Protein AF-A0A4V1J493-F1 (afdb_monomer_lite)

Structure (mmCIF, N/CA/C/O backbone):
data_AF-A0A4V1J493-F1
#
_entry.id   AF-A0A4V1J493-F1
#
loop_
_atom_site.group_PDB
_atom_site.id
_atom_site.type_symbol
_atom_site.label_atom_id
_atom_site.label_alt_id
_atom_site.label_comp_id
_atom_site.label_asym_id
_atom_site.label_entity_id
_atom_site.label_seq_id
_atom_site.pdbx_PDB_ins_code
_atom_site.Cartn_x
_atom_site.Cartn_y
_atom_site.Cartn_z
_atom_site.occupancy
_atom_site.B_iso_or_equiv
_atom_site.auth_seq_id
_atom_site.auth_comp_id
_atom_site.auth_asym_id
_atom_site.auth_atom_id
_atom_site.pdbx_PDB_model_num
ATOM 1 N N . MET A 1 1 ? -60.296 -33.433 35.283 1.00 39.50 1 MET A N 1
ATOM 2 C CA . MET A 1 1 ? -58.844 -33.422 35.549 1.00 39.50 1 MET A CA 1
ATOM 3 C C . MET A 1 1 ? -58.119 -33.197 34.224 1.00 39.50 1 MET A C 1
ATOM 5 O O . MET A 1 1 ? -58.409 -33.954 33.313 1.00 39.50 1 MET A O 1
ATOM 9 N N . ALA A 1 2 ? -57.301 -32.125 34.170 1.00 38.69 2 ALA A N 1
ATOM 10 C CA . ALA A 1 2 ? -56.280 -31.676 33.183 1.00 38.69 2 ALA A CA 1
ATOM 11 C C . ALA A 1 2 ? -56.621 -31.765 31.672 1.00 38.69 2 ALA A C 1
ATOM 13 O O . ALA A 1 2 ? -56.865 -32.850 31.173 1.00 38.69 2 ALA A O 1
ATOM 14 N N . SER A 1 3 ? -56.721 -30.718 30.838 1.00 34.09 3 SER A N 1
ATOM 15 C CA . SER A 1 3 ? -56.021 -29.427 30.625 1.00 34.09 3 SER A CA 1
ATOM 16 C C . SER A 1 3 ? -54.534 -29.490 30.227 1.00 34.09 3 SER A C 1
ATOM 18 O O . SER A 1 3 ? -53.676 -29.653 31.088 1.00 34.09 3 SER A O 1
ATOM 20 N N . SER A 1 4 ? -54.286 -29.179 28.940 1.00 38.59 4 SER A N 1
ATOM 21 C CA . SER A 1 4 ? -53.052 -28.649 28.307 1.00 38.59 4 SER A CA 1
ATOM 22 C C . SER A 1 4 ? -51.833 -29.601 28.224 1.00 38.59 4 SER A C 1
ATOM 24 O O . SER A 1 4 ? -51.682 -30.479 29.056 1.00 38.59 4 SER A O 1
ATOM 26 N N . LEU A 1 5 ? -50.937 -29.561 27.228 1.00 38.66 5 LEU A N 1
ATOM 27 C CA . LEU A 1 5 ? -50.384 -28.435 26.470 1.00 38.66 5 LEU A CA 1
ATOM 28 C C . LEU A 1 5 ? -50.023 -28.846 25.031 1.00 38.66 5 LEU A C 1
ATOM 30 O O . LEU A 1 5 ? -49.410 -29.885 24.795 1.00 38.66 5 LEU A O 1
ATOM 34 N N . LEU A 1 6 ? -50.346 -27.960 24.089 1.00 39.78 6 LEU A N 1
ATOM 35 C CA . LEU A 1 6 ? -49.746 -27.898 22.762 1.00 39.78 6 LEU A CA 1
ATOM 36 C C . LEU A 1 6 ? -48.260 -27.540 22.917 1.00 39.78 6 LEU A C 1
ATOM 38 O O . LEU A 1 6 ? -47.920 -26.518 23.515 1.00 39.78 6 LEU A O 1
ATOM 42 N N . SER A 1 7 ? -47.381 -28.383 22.381 1.00 40.47 7 SER A N 1
ATOM 43 C CA . SER A 1 7 ? -45.960 -28.078 22.225 1.00 40.47 7 SER A CA 1
ATOM 44 C C . SER A 1 7 ? -45.811 -27.067 21.086 1.00 40.47 7 SER A C 1
ATOM 46 O O . SER A 1 7 ? -45.828 -27.425 19.910 1.00 40.47 7 SER A O 1
ATOM 48 N N . ASN A 1 8 ? -45.723 -25.784 21.437 1.00 37.75 8 ASN A N 1
ATOM 49 C CA . ASN A 1 8 ? -45.288 -24.744 20.513 1.00 37.75 8 ASN A CA 1
ATOM 50 C C . ASN A 1 8 ? -43.790 -24.933 20.253 1.00 37.75 8 ASN A C 1
ATOM 52 O O . ASN A 1 8 ? -42.952 -24.614 21.099 1.00 37.75 8 ASN A O 1
ATOM 56 N N . GLY A 1 9 ? -43.461 -25.437 19.065 1.00 41.22 9 GLY A N 1
ATOM 57 C CA . GLY A 1 9 ? -42.128 -25.324 18.496 1.00 41.22 9 GLY A CA 1
ATOM 58 C C . GLY A 1 9 ? -41.820 -23.854 18.236 1.00 41.22 9 GLY A C 1
ATOM 59 O O . GLY A 1 9 ? -42.209 -23.301 17.210 1.00 41.22 9 GLY A O 1
ATOM 60 N N . TYR A 1 10 ? -41.125 -23.213 19.172 1.00 36.12 10 TYR A N 1
ATOM 61 C CA . TYR A 1 10 ? -40.472 -21.937 18.919 1.00 36.12 10 TYR A CA 1
ATOM 62 C C . TYR A 1 10 ? -39.306 -22.185 17.960 1.00 36.12 10 TYR A C 1
ATOM 64 O O . TYR A 1 10 ? -38.187 -22.484 18.370 1.00 36.12 10 TYR A O 1
ATOM 72 N N . VAL A 1 11 ? -39.571 -22.060 16.661 1.00 48.03 11 VAL A N 1
ATOM 73 C CA . VAL A 1 11 ? -38.519 -21.737 15.700 1.00 48.03 11 VAL A CA 1
ATOM 74 C C . VAL A 1 11 ? -38.057 -20.331 16.065 1.00 48.03 11 VAL A C 1
ATOM 76 O O . VAL A 1 11 ? -38.786 -19.360 15.873 1.00 48.03 11 VAL A O 1
ATOM 79 N N . SER A 1 12 ? -36.871 -20.232 16.666 1.00 48.53 12 SER A N 1
ATOM 80 C CA . SER A 1 12 ? -36.202 -18.955 16.901 1.00 48.53 12 SER A CA 1
ATOM 81 C C . SER A 1 12 ? -35.871 -18.338 15.543 1.00 48.53 12 SER A C 1
ATOM 83 O O . SER A 1 12 ? -34.846 -18.638 14.930 1.00 48.53 12 SER A O 1
ATOM 85 N N . VAL A 1 13 ? -36.790 -17.524 15.025 1.00 51.50 13 VAL A N 1
ATOM 86 C CA . VAL A 1 13 ? -36.535 -16.648 13.886 1.00 51.50 13 VAL A CA 1
ATOM 87 C C . VAL A 1 13 ? -35.572 -15.584 14.398 1.00 51.50 13 VAL A C 1
ATOM 89 O O . VAL A 1 13 ? -35.984 -14.639 15.071 1.00 51.50 13 VAL A O 1
ATOM 92 N N . ARG A 1 14 ? -34.269 -15.769 14.143 1.00 47.41 14 ARG A N 1
ATOM 93 C CA . ARG A 1 14 ? -33.269 -14.719 14.372 1.00 47.41 14 ARG A CA 1
ATOM 94 C C . ARG A 1 14 ? -33.760 -13.438 13.697 1.00 47.41 14 ARG A C 1
ATOM 96 O O . ARG A 1 14 ? -34.155 -13.458 12.532 1.00 47.41 14 ARG A O 1
ATOM 103 N N . ALA A 1 15 ? -33.787 -12.349 14.459 1.00 49.88 15 ALA A N 1
ATOM 104 C CA . ALA A 1 15 ? -34.309 -11.066 14.016 1.00 49.88 15 ALA A CA 1
ATOM 105 C C . ALA A 1 15 ? -33.587 -10.567 12.739 1.00 49.88 15 ALA A C 1
ATOM 107 O O . ALA A 1 15 ? -32.378 -10.775 12.606 1.00 49.88 15 ALA A O 1
ATOM 108 N N . PRO A 1 16 ? -34.275 -9.840 11.833 1.00 51.22 16 PRO A N 1
ATOM 109 C CA . PRO A 1 16 ? -33.672 -9.264 10.622 1.00 51.22 16 PRO A CA 1
ATOM 110 C C . PRO A 1 16 ? -32.491 -8.318 10.901 1.00 51.22 16 PRO A C 1
ATOM 112 O O . PRO A 1 16 ? -31.691 -8.029 10.013 1.00 51.22 16 PRO A O 1
ATOM 115 N N . THR A 1 17 ? -32.365 -7.838 12.137 1.00 50.44 17 THR A N 1
ATOM 116 C CA . THR A 1 17 ? -31.316 -6.925 12.589 1.00 50.44 17 THR A CA 1
ATOM 117 C C . THR A 1 17 ? -29.918 -7.551 12.576 1.00 50.44 17 THR A C 1
ATOM 119 O O . THR A 1 17 ? -28.954 -6.831 12.331 1.00 50.44 17 THR A O 1
ATOM 122 N N . GLU A 1 18 ? -29.784 -8.872 12.766 1.00 47.47 18 GLU A N 1
ATOM 123 C CA . GLU A 1 18 ? -28.470 -9.543 12.704 1.00 47.47 18 GLU A CA 1
ATOM 124 C C . GLU A 1 18 ? -27.978 -9.774 11.268 1.00 47.47 18 GLU A C 1
ATOM 126 O O . GLU A 1 18 ? -26.779 -9.781 11.014 1.00 47.47 18 GLU A O 1
ATOM 131 N N . LEU A 1 19 ? -28.884 -9.890 10.292 1.00 49.84 19 LEU A N 1
ATOM 132 C CA . LEU A 1 19 ? -28.497 -9.990 8.879 1.00 49.84 19 LEU A CA 1
ATOM 133 C C . LEU A 1 19 ? -27.989 -8.642 8.333 1.00 49.84 19 LEU A C 1
ATOM 135 O O . LEU A 1 19 ? -27.114 -8.605 7.470 1.00 49.84 19 LEU A O 1
ATOM 139 N N . LEU A 1 20 ? -28.482 -7.522 8.877 1.00 47.19 20 LEU A N 1
ATOM 140 C CA . LEU A 1 20 ? -28.037 -6.167 8.523 1.00 47.19 20 LEU A CA 1
ATOM 141 C C . LEU A 1 20 ? -26.668 -5.788 9.124 1.00 47.19 20 LEU A C 1
ATOM 143 O O . LEU A 1 20 ? -26.024 -4.862 8.617 1.00 47.19 20 LEU A O 1
ATOM 147 N N . SER A 1 21 ? -26.213 -6.477 10.180 1.00 50.47 21 SER A N 1
ATOM 148 C CA . SER A 1 21 ? -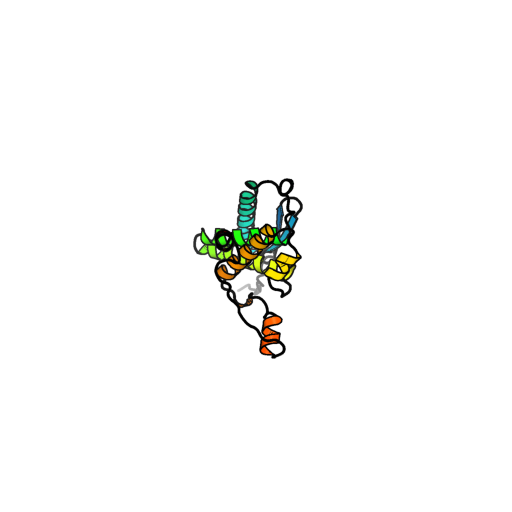24.865 -6.302 10.750 1.00 50.47 21 SER A CA 1
ATOM 149 C C . SER A 1 21 ? -23.788 -7.109 10.011 1.00 50.47 21 SER A C 1
ATOM 151 O O . SER A 1 21 ? -22.600 -6.846 10.190 1.00 50.47 21 SER A O 1
ATOM 153 N N . GLN A 1 22 ? -24.189 -8.039 9.135 1.00 58.50 22 GLN A N 1
ATOM 154 C CA . GLN A 1 22 ? -23.290 -8.868 8.325 1.00 58.50 22 GLN A CA 1
ATOM 155 C C . GLN A 1 22 ? -23.002 -8.316 6.922 1.00 58.50 22 GLN A C 1
ATOM 157 O O . GLN A 1 22 ? -22.017 -8.720 6.305 1.00 58.50 22 GLN A O 1
ATOM 162 N N . ALA A 1 23 ? -23.827 -7.405 6.401 1.00 79.31 23 ALA A N 1
ATOM 163 C CA . ALA A 1 23 ? -23.621 -6.855 5.064 1.00 79.31 23 ALA A CA 1
ATOM 164 C C . ALA A 1 23 ? -22.381 -5.944 5.023 1.00 79.31 23 ALA A C 1
ATOM 166 O O . ALA A 1 23 ? -22.225 -5.052 5.863 1.00 79.31 23 ALA A O 1
ATOM 167 N N . ALA A 1 24 ? -21.510 -6.159 4.033 1.00 90.44 24 ALA A N 1
ATOM 168 C CA . ALA A 1 24 ? -20.400 -5.256 3.759 1.00 90.44 24 ALA A CA 1
ATOM 169 C C . ALA A 1 24 ? -20.931 -3.888 3.303 1.00 90.44 24 ALA A C 1
ATOM 171 O O . ALA A 1 24 ? -21.887 -3.809 2.529 1.00 90.44 24 ALA A O 1
ATOM 172 N N . ARG A 1 25 ? -20.315 -2.813 3.794 1.00 94.75 25 ARG A N 1
ATOM 173 C CA . ARG A 1 25 ? -20.706 -1.426 3.526 1.00 94.75 25 ARG A CA 1
ATOM 174 C C . ARG A 1 25 ? -19.560 -0.682 2.838 1.00 94.75 25 ARG A C 1
ATOM 176 O O . ARG A 1 25 ? -18.409 -0.900 3.212 1.00 94.75 25 ARG A O 1
ATOM 183 N N . PRO A 1 26 ? -19.841 0.180 1.850 1.00 96.62 26 PRO A N 1
ATOM 184 C CA . PRO A 1 26 ? -18.810 0.978 1.200 1.00 96.62 26 PRO A CA 1
ATOM 185 C C . PRO A 1 26 ? -18.320 2.098 2.127 1.00 96.62 26 PRO A C 1
ATOM 187 O O . PRO A 1 26 ? -19.096 2.962 2.530 1.00 96.62 26 PRO A O 1
ATOM 190 N N . LEU A 1 27 ? -17.027 2.094 2.442 1.00 97.19 27 LEU A N 1
ATOM 191 C CA . LEU A 1 27 ? -16.317 3.191 3.088 1.00 97.19 27 LEU A CA 1
ATOM 192 C C . LEU A 1 27 ? -15.765 4.118 2.000 1.00 97.19 27 LEU A C 1
ATOM 194 O O . LEU A 1 27 ? -14.765 3.794 1.355 1.00 97.19 27 LEU A O 1
ATOM 198 N N . SER A 1 28 ? -16.434 5.251 1.780 1.00 97.12 28 SER A N 1
ATOM 199 C CA . SER A 1 28 ? -15.989 6.269 0.823 1.00 97.12 28 SER A CA 1
ATOM 200 C C . SER A 1 28 ? -14.960 7.206 1.444 1.00 97.12 28 SER A C 1
ATOM 202 O O . SER A 1 28 ? -15.164 7.751 2.531 1.00 97.12 28 SER A O 1
ATOM 204 N N . ILE A 1 29 ? -13.864 7.438 0.727 1.00 96.25 29 ILE A N 1
ATOM 205 C CA . ILE A 1 29 ? -12.796 8.356 1.124 1.00 96.25 29 ILE A CA 1
ATOM 206 C C . ILE A 1 29 ? -12.530 9.287 -0.043 1.00 96.25 29 ILE A C 1
ATOM 208 O O . ILE A 1 29 ? -12.159 8.841 -1.126 1.00 96.25 29 ILE A O 1
ATOM 212 N N . LYS A 1 30 ? -12.715 10.585 0.192 1.00 93.62 30 LYS A N 1
ATOM 213 C CA . LYS A 1 30 ? -12.608 11.616 -0.834 1.00 93.62 30 LYS A CA 1
ATOM 214 C C . LYS A 1 30 ? -11.589 12.672 -0.438 1.00 93.62 30 LYS A C 1
ATOM 216 O O . LYS A 1 30 ? -11.642 13.198 0.673 1.00 93.62 30 LYS A O 1
ATOM 221 N N . ARG A 1 31 ? -10.704 13.017 -1.372 1.00 90.00 31 ARG A N 1
ATOM 222 C CA . ARG A 1 31 ? -9.768 14.139 -1.260 1.00 90.00 31 ARG A CA 1
ATOM 223 C C . ARG A 1 31 ? -9.721 14.882 -2.592 1.00 90.00 31 ARG A C 1
ATOM 225 O O . ARG A 1 31 ? -9.298 14.329 -3.599 1.00 90.00 31 ARG A O 1
ATOM 232 N N . GLY A 1 32 ? -10.152 16.144 -2.593 1.00 86.56 32 GLY A N 1
ATOM 233 C CA . GLY A 1 32 ? -10.250 16.932 -3.824 1.00 86.56 32 GLY A CA 1
ATOM 234 C C . GLY A 1 32 ? -11.220 16.301 -4.830 1.00 86.56 32 GLY A C 1
ATOM 235 O O . GLY A 1 32 ? -12.392 16.080 -4.511 1.00 86.56 32 GLY A O 1
ATOM 236 N N . ASN A 1 33 ? -10.724 16.017 -6.036 1.00 87.94 33 ASN A N 1
ATOM 237 C CA . ASN A 1 33 ? -11.449 15.354 -7.125 1.00 87.94 33 ASN A CA 1
ATOM 238 C C . ASN A 1 33 ? -11.341 13.817 -7.104 1.00 87.94 33 ASN A C 1
ATOM 240 O O . ASN A 1 33 ? -12.026 13.166 -7.888 1.00 87.94 33 ASN A O 1
ATOM 244 N N . VAL A 1 34 ? -10.536 13.239 -6.209 1.00 92.56 34 VAL A N 1
ATOM 245 C CA . VAL A 1 34 ? -10.319 11.789 -6.115 1.00 92.56 34 VAL A CA 1
ATOM 246 C C . VAL A 1 34 ? -11.201 11.192 -5.030 1.00 92.56 34 VAL A C 1
ATOM 248 O O . VAL A 1 34 ? -11.244 11.692 -3.902 1.00 92.56 34 VAL A O 1
ATOM 251 N N . GLU A 1 35 ? -11.865 10.086 -5.348 1.00 95.19 35 GLU A N 1
ATOM 252 C CA . GLU A 1 35 ? -12.649 9.303 -4.400 1.00 95.19 35 GLU A CA 1
ATOM 253 C C . GLU A 1 35 ? -12.362 7.812 -4.580 1.00 95.19 35 GLU A C 1
ATOM 255 O O . GLU A 1 35 ? -12.312 7.307 -5.697 1.00 95.19 35 GLU A O 1
ATOM 260 N N . ILE A 1 36 ? -12.191 7.103 -3.467 1.00 97.12 36 ILE A N 1
ATOM 261 C CA . ILE A 1 36 ? -12.112 5.641 -3.430 1.00 97.12 36 ILE A CA 1
ATOM 262 C C . ILE A 1 36 ? -13.232 5.095 -2.550 1.00 97.12 36 ILE A C 1
ATOM 264 O O . ILE A 1 36 ? -13.654 5.747 -1.594 1.00 97.12 36 ILE A O 1
ATOM 268 N N . SER A 1 37 ? -13.699 3.885 -2.854 1.00 97.50 37 SER A N 1
ATOM 269 C CA . SER A 1 37 ? -14.746 3.211 -2.088 1.00 97.50 37 SER A CA 1
ATOM 270 C C . SER A 1 37 ? -14.346 1.767 -1.811 1.00 97.50 37 SER A C 1
ATOM 272 O O . SER A 1 37 ? -14.141 0.982 -2.737 1.00 97.50 37 SER A O 1
ATOM 274 N N . ILE A 1 38 ? -14.208 1.426 -0.529 1.00 96.81 38 ILE A N 1
ATOM 275 C CA . ILE A 1 38 ? -13.709 0.122 -0.077 1.00 96.81 38 ILE A CA 1
ATOM 276 C C . ILE A 1 38 ? -14.822 -0.595 0.684 1.00 96.81 38 ILE A C 1
ATOM 278 O O . ILE A 1 38 ? -15.430 -0.019 1.582 1.00 96.81 38 ILE A O 1
ATOM 282 N N . LEU A 1 39 ? -15.106 -1.853 0.345 1.00 96.50 39 LEU A N 1
ATOM 283 C CA . LEU A 1 39 ? -16.122 -2.637 1.049 1.00 96.50 39 LEU A CA 1
ATOM 284 C C . LEU A 1 39 ? -15.592 -3.125 2.401 1.00 96.50 39 LEU A C 1
ATOM 286 O O . LEU A 1 39 ? -14.629 -3.887 2.461 1.00 96.50 39 LEU A O 1
ATOM 290 N N . ILE A 1 40 ? -16.262 -2.718 3.477 1.00 96.44 40 ILE A N 1
ATOM 291 C CA . ILE A 1 40 ? -15.904 -3.051 4.855 1.00 96.44 40 ILE A CA 1
ATOM 292 C C . ILE A 1 40 ? -16.998 -3.929 5.480 1.00 96.44 40 ILE A C 1
ATOM 294 O O . ILE A 1 40 ? -18.168 -3.536 5.478 1.00 96.44 40 ILE A O 1
ATOM 298 N N . PRO A 1 41 ? -16.662 -5.103 6.044 1.00 95.38 41 PRO A N 1
ATOM 299 C CA . PRO A 1 41 ? -17.602 -5.913 6.814 1.00 95.38 41 PRO A CA 1
ATOM 300 C C . PRO A 1 41 ? -18.183 -5.135 7.999 1.00 95.38 41 PRO A C 1
ATOM 302 O O . PRO A 1 41 ? -17.459 -4.411 8.681 1.00 95.38 41 PRO A O 1
ATOM 305 N N . GLY A 1 42 ? -19.469 -5.331 8.303 1.00 93.38 42 GLY A N 1
ATOM 306 C CA . GLY A 1 42 ? -20.144 -4.592 9.377 1.00 93.38 42 GLY A CA 1
ATOM 307 C C . GLY A 1 42 ? -19.449 -4.682 10.744 1.00 93.38 42 GLY A C 1
ATOM 308 O O . GLY A 1 42 ? -19.417 -3.694 11.472 1.00 93.38 42 GLY A O 1
ATOM 309 N N . ALA A 1 43 ? -18.804 -5.813 11.052 1.00 93.25 43 ALA A N 1
ATOM 310 C CA . ALA A 1 43 ? -18.035 -6.009 12.284 1.00 93.25 43 ALA A CA 1
ATOM 311 C C . ALA A 1 43 ? -16.820 -5.068 12.428 1.00 93.25 43 ALA A C 1
ATOM 313 O O . ALA A 1 43 ? -16.440 -4.735 13.545 1.00 93.25 43 ALA A O 1
ATOM 314 N N . LEU A 1 44 ? -16.229 -4.621 11.314 1.00 94.94 44 LEU A N 1
ATOM 315 C CA . LEU A 1 44 ? -15.068 -3.721 11.291 1.00 94.94 44 LEU A CA 1
ATOM 316 C C . LEU A 1 44 ? -15.456 -2.266 11.006 1.00 94.94 44 LEU A C 1
ATOM 318 O O . LEU A 1 44 ? -14.588 -1.395 10.972 1.00 94.94 44 LEU A O 1
ATOM 322 N N . TRP A 1 45 ? -16.747 -1.983 10.802 1.00 95.69 45 TRP A N 1
ATOM 323 C CA . TRP A 1 45 ? -17.215 -0.674 10.348 1.00 95.69 45 TRP A CA 1
ATOM 324 C C . TRP A 1 45 ? -16.811 0.460 11.292 1.00 95.69 45 TRP A C 1
ATOM 326 O O . TRP A 1 45 ? -16.286 1.468 10.835 1.00 95.69 45 TRP A O 1
ATOM 336 N N . ALA A 1 46 ? -17.000 0.290 12.604 1.00 95.56 46 ALA A N 1
ATOM 337 C CA . ALA A 1 46 ? -16.655 1.322 13.583 1.00 95.56 46 ALA A CA 1
ATOM 338 C C . ALA A 1 46 ? -15.150 1.648 13.573 1.00 95.56 46 ALA A C 1
ATOM 340 O O . ALA A 1 46 ? -14.769 2.816 13.588 1.00 95.56 46 ALA A O 1
ATOM 341 N N . THR A 1 47 ? -14.296 0.623 13.487 1.00 96.31 47 THR A N 1
ATOM 342 C CA . THR A 1 47 ? -12.838 0.785 13.397 1.00 96.31 47 THR A CA 1
ATOM 343 C C . THR A 1 47 ? -12.425 1.453 12.089 1.00 96.31 47 THR A C 1
ATOM 345 O O . THR A 1 47 ? -11.583 2.347 12.094 1.00 96.31 47 THR A O 1
ATOM 348 N N . ALA A 1 48 ? -13.023 1.045 10.969 1.00 97.25 48 ALA A N 1
ATOM 349 C CA . ALA A 1 48 ? -12.723 1.606 9.659 1.00 97.25 48 ALA A CA 1
ATOM 350 C C . ALA A 1 48 ? -13.165 3.073 9.543 1.00 97.25 48 ALA A C 1
ATOM 352 O O . ALA A 1 48 ? -12.427 3.895 9.004 1.00 97.25 48 ALA A O 1
ATOM 353 N N . GLU A 1 49 ? -14.327 3.413 10.101 1.00 97.25 49 GLU A N 1
ATOM 354 C CA . GLU A 1 49 ? -14.835 4.783 10.148 1.00 97.25 49 GLU A CA 1
ATOM 355 C C . GLU A 1 49 ? -13.939 5.674 11.014 1.00 97.25 49 GLU A C 1
ATOM 357 O O . GLU A 1 49 ? -13.538 6.755 10.586 1.00 97.25 49 GLU A O 1
ATOM 362 N N . HIS A 1 50 ? -13.526 5.180 12.184 1.00 96.25 50 HIS A N 1
ATOM 363 C CA . HIS A 1 50 ? -12.577 5.888 13.036 1.00 96.25 50 HIS A CA 1
ATOM 364 C C . HIS A 1 50 ? -11.232 6.123 12.328 1.00 96.25 50 HIS A C 1
ATOM 366 O O . HIS A 1 50 ? -10.704 7.236 12.347 1.00 96.25 50 HIS A O 1
ATOM 372 N N . LEU A 1 51 ? -10.700 5.101 11.646 1.00 97.25 51 LEU A N 1
ATOM 373 C CA . LEU A 1 51 ? -9.468 5.227 10.871 1.00 97.25 51 LEU A CA 1
ATOM 374 C C . LEU A 1 51 ? -9.615 6.261 9.745 1.00 97.25 51 LEU A C 1
ATOM 376 O O . LEU A 1 51 ? -8.716 7.077 9.543 1.00 97.25 51 LEU A O 1
ATOM 380 N N . ARG A 1 52 ? -10.751 6.253 9.033 1.00 97.38 52 ARG A N 1
ATOM 381 C CA . ARG A 1 52 ? -11.070 7.217 7.972 1.00 97.38 52 ARG A CA 1
ATOM 382 C C . ARG A 1 52 ? -11.073 8.646 8.502 1.00 97.38 52 ARG A C 1
ATOM 384 O O . ARG A 1 52 ? -10.473 9.517 7.878 1.00 97.38 52 ARG A O 1
ATOM 391 N N . GLU A 1 53 ? -11.738 8.900 9.625 1.00 96.88 53 GLU A N 1
ATOM 392 C CA . GLU A 1 53 ? -11.795 10.235 10.228 1.00 96.88 53 GLU A CA 1
ATOM 393 C C . GLU A 1 53 ? -10.402 10.741 10.606 1.00 96.88 53 GLU A C 1
ATOM 395 O O . GLU A 1 53 ? -10.017 11.846 10.222 1.00 96.88 53 GLU A O 1
ATOM 400 N N . GLN A 1 54 ? -9.609 9.910 11.288 1.00 96.12 54 GLN A N 1
ATOM 401 C CA . GLN A 1 54 ? -8.235 10.256 11.646 1.00 96.12 54 GLN A CA 1
ATOM 402 C C . GLN A 1 54 ? -7.361 10.501 10.412 1.00 96.12 54 GLN A C 1
ATOM 404 O O . GLN A 1 54 ? -6.544 11.424 10.405 1.00 96.12 54 GLN A O 1
ATOM 409 N N . PHE A 1 55 ? -7.543 9.700 9.361 1.00 96.88 55 PHE A N 1
ATOM 410 C CA . PHE A 1 55 ? -6.831 9.873 8.103 1.00 96.88 55 PHE A CA 1
ATOM 411 C C . PHE A 1 55 ? -7.180 11.219 7.467 1.00 96.88 55 PHE A C 1
ATOM 413 O O . PHE A 1 55 ? -6.283 12.011 7.202 1.00 96.88 55 PHE A O 1
ATOM 420 N N . LEU A 1 56 ? -8.464 11.545 7.304 1.00 94.88 56 LEU A N 1
ATOM 421 C CA . LEU A 1 56 ? -8.886 12.826 6.729 1.00 94.88 56 LEU A CA 1
ATOM 422 C C . LEU A 1 56 ? -8.397 14.033 7.545 1.00 94.88 56 LEU A C 1
ATOM 424 O O . LEU A 1 56 ? -7.996 15.035 6.956 1.00 94.88 56 LEU A O 1
ATOM 428 N N . LEU A 1 57 ? -8.360 13.926 8.877 1.00 94.06 57 LEU A N 1
ATOM 429 C CA . LEU A 1 57 ? -7.770 14.954 9.739 1.00 94.06 57 LEU A CA 1
ATOM 430 C C . LEU A 1 57 ? -6.266 15.121 9.495 1.00 94.06 57 LEU A C 1
ATOM 432 O O . LEU A 1 57 ? -5.785 16.250 9.438 1.00 94.06 57 LEU A O 1
ATOM 436 N N . SER A 1 58 ? -5.528 14.022 9.311 1.00 92.62 58 SER A N 1
ATOM 437 C CA . SER A 1 58 ? -4.096 14.086 8.986 1.00 92.62 58 SER A CA 1
ATOM 438 C C . SER A 1 58 ? -3.827 14.770 7.643 1.00 92.62 58 SER A C 1
ATOM 440 O O . SER A 1 58 ? -2.852 15.503 7.515 1.00 92.62 58 SER A O 1
ATOM 442 N N . LEU A 1 59 ? -4.735 14.608 6.676 1.00 88.38 59 LEU A N 1
ATOM 443 C CA . LEU A 1 59 ? -4.638 15.235 5.358 1.00 88.38 59 LEU A CA 1
ATOM 444 C C . LEU A 1 59 ? -5.019 16.720 5.367 1.00 88.38 59 LEU A C 1
ATOM 446 O O . LEU A 1 59 ? -4.571 17.460 4.497 1.00 88.38 59 LEU A O 1
ATOM 450 N N . ALA A 1 60 ? -5.836 17.169 6.323 1.00 82.62 60 ALA A N 1
ATOM 451 C CA . ALA A 1 60 ? -6.262 18.567 6.422 1.00 82.62 60 ALA A CA 1
ATOM 452 C C . ALA A 1 60 ? -5.108 19.531 6.760 1.00 82.62 60 ALA A C 1
ATOM 454 O O . ALA A 1 60 ? -5.229 20.730 6.527 1.00 82.62 60 ALA A O 1
ATOM 455 N N . GLY A 1 61 ? -4.000 19.015 7.305 1.00 73.25 61 GLY A N 1
ATOM 456 C CA . GLY A 1 61 ? -2.770 19.780 7.529 1.00 73.25 61 GLY A CA 1
ATOM 457 C C . GLY A 1 61 ? -1.858 19.881 6.301 1.00 73.25 61 GLY A C 1
ATOM 458 O O . GLY A 1 61 ? -0.875 20.616 6.342 1.00 73.25 61 GLY A O 1
ATOM 459 N N . GLU A 1 62 ? -2.154 19.152 5.223 1.00 78.31 62 GLU A N 1
ATOM 460 C CA . GLU A 1 62 ? -1.406 19.218 3.967 1.00 78.31 62 GLU A CA 1
ATOM 461 C C . GLU A 1 62 ? -1.984 20.301 3.043 1.00 78.31 62 GLU A C 1
ATOM 463 O O . GLU A 1 62 ? -3.186 20.576 3.063 1.00 78.31 62 GLU A O 1
ATOM 468 N N . ALA A 1 63 ? -1.141 20.876 2.179 1.00 70.62 63 ALA A N 1
ATOM 469 C CA . ALA A 1 63 ? -1.604 21.773 1.122 1.00 70.62 63 ALA A CA 1
ATOM 470 C C . ALA A 1 63 ? -2.692 21.088 0.262 1.00 70.62 63 ALA A C 1
ATOM 472 O O . ALA A 1 63 ? -2.622 19.869 0.027 1.00 70.62 63 ALA A O 1
ATOM 473 N N . PRO A 1 64 ? -3.714 21.834 -0.197 1.00 67.38 64 PRO A N 1
ATOM 474 C CA . PRO A 1 64 ? -4.780 21.267 -1.007 1.00 67.38 64 PRO A CA 1
ATOM 475 C C . PRO A 1 64 ? -4.213 20.688 -2.317 1.00 67.38 64 PRO A C 1
ATOM 477 O O . PRO A 1 64 ? -3.255 21.236 -2.861 1.00 67.38 64 PRO A O 1
ATOM 480 N N . PRO A 1 65 ? -4.818 19.621 -2.878 1.00 64.69 65 PRO A N 1
ATOM 481 C CA . PRO A 1 65 ? -4.340 19.008 -4.123 1.00 64.69 65 PRO A CA 1
ATOM 482 C C . PRO A 1 65 ? -4.253 19.996 -5.294 1.00 64.69 65 PRO A C 1
ATOM 484 O O . PRO A 1 65 ? -3.424 19.832 -6.172 1.00 64.69 65 PRO A O 1
ATOM 487 N N . SER A 1 66 ? -5.076 21.050 -5.289 1.00 61.50 66 SER A N 1
ATOM 488 C CA . SER A 1 66 ? -5.072 22.111 -6.304 1.00 61.50 66 SER A CA 1
ATOM 489 C C . SER A 1 66 ? -3.812 22.983 -6.310 1.00 61.50 66 SER A C 1
ATOM 491 O O . SER A 1 66 ? -3.590 23.708 -7.272 1.00 61.50 66 SER A O 1
ATOM 493 N N . GLU A 1 67 ? -3.027 22.960 -5.232 1.00 62.69 67 GLU A N 1
ATOM 494 C CA . GLU A 1 67 ? -1.742 23.664 -5.122 1.00 62.69 67 GLU A CA 1
ATOM 495 C C . GLU A 1 67 ? -0.548 22.728 -5.365 1.00 62.69 67 GLU A C 1
ATOM 497 O O . GLU A 1 67 ? 0.590 23.188 -5.455 1.00 62.69 67 GLU A O 1
ATOM 502 N N . GLN A 1 68 ? -0.793 21.418 -5.480 1.00 63.78 68 GLN A N 1
ATOM 503 C CA . GLN A 1 68 ? 0.223 20.428 -5.820 1.00 63.78 68 GLN A CA 1
ATOM 504 C C . GLN A 1 68 ? 0.350 20.348 -7.345 1.00 63.78 68 GLN A C 1
ATOM 506 O O . GLN A 1 68 ? -0.642 20.373 -8.068 1.00 63.78 68 GLN A O 1
ATOM 511 N N . THR A 1 69 ? 1.585 20.287 -7.845 1.00 60.38 69 THR A N 1
ATOM 512 C CA . THR A 1 69 ? 1.864 20.185 -9.287 1.00 60.38 69 THR A CA 1
ATOM 513 C C . THR A 1 69 ? 1.472 18.831 -9.870 1.00 60.38 69 THR A C 1
ATOM 515 O O . THR A 1 69 ? 1.204 18.747 -11.066 1.00 60.38 69 THR A O 1
ATOM 518 N N . ASP A 1 70 ? 1.408 17.800 -9.026 1.00 68.69 70 ASP A N 1
ATOM 519 C CA . ASP A 1 70 ? 1.055 16.438 -9.408 1.00 68.69 70 ASP A CA 1
ATOM 520 C C . ASP A 1 70 ? -0.380 16.121 -8.978 1.00 68.69 70 ASP A C 1
ATOM 522 O O . ASP A 1 70 ? -0.766 16.340 -7.826 1.00 68.69 70 ASP A O 1
ATOM 526 N N . GLU A 1 71 ? -1.177 15.588 -9.903 1.00 82.19 71 GLU A N 1
ATOM 527 C CA . GLU A 1 71 ? -2.551 15.183 -9.618 1.00 82.19 71 GLU A CA 1
ATOM 528 C C . GLU A 1 71 ? -2.569 13.912 -8.755 1.00 82.19 71 GLU A C 1
ATOM 530 O O . GLU A 1 71 ? -2.024 12.873 -9.130 1.00 82.19 71 GLU A O 1
ATOM 535 N N . LEU A 1 72 ? -3.227 13.980 -7.593 1.00 90.38 72 LEU A N 1
ATOM 536 C CA . LEU A 1 72 ? -3.436 12.815 -6.735 1.00 90.38 72 LEU A CA 1
ATOM 537 C C . LEU A 1 72 ? -4.213 11.733 -7.503 1.00 90.38 72 LEU A C 1
ATOM 539 O O . LEU A 1 72 ? -5.212 12.024 -8.155 1.00 90.38 72 LEU A O 1
ATOM 543 N N . THR A 1 73 ? -3.808 10.470 -7.379 1.00 94.25 73 THR A N 1
ATOM 544 C CA . THR A 1 73 ? -4.507 9.341 -8.023 1.00 94.25 73 THR A CA 1
ATOM 545 C C . THR A 1 73 ? -5.286 8.491 -7.015 1.00 94.25 73 THR A C 1
ATOM 547 O O . THR A 1 73 ? -5.007 8.508 -5.813 1.00 94.25 73 THR A O 1
ATOM 550 N N . GLU A 1 74 ? -6.252 7.688 -7.486 1.00 96.44 74 GLU A N 1
ATOM 551 C CA . GLU A 1 74 ? -6.959 6.708 -6.637 1.00 96.44 74 GLU A CA 1
ATOM 552 C C . GLU A 1 74 ? -5.985 5.721 -5.972 1.00 96.44 74 GLU A C 1
ATOM 554 O O . GLU A 1 74 ? -6.148 5.374 -4.798 1.00 96.44 74 GLU A O 1
ATOM 559 N N . LEU A 1 75 ? -4.964 5.275 -6.714 1.00 97.25 75 LEU A N 1
ATOM 560 C CA . LEU A 1 75 ? -3.937 4.361 -6.218 1.00 97.25 75 LEU A CA 1
ATOM 561 C C . LEU A 1 75 ? -3.126 5.019 -5.100 1.00 97.25 75 LEU A C 1
ATOM 563 O O . LEU A 1 75 ? -2.935 4.421 -4.041 1.00 97.25 75 LEU A O 1
ATOM 567 N N . GLU A 1 76 ? -2.707 6.265 -5.302 1.00 96.19 76 GLU A N 1
ATOM 568 C CA . GLU A 1 76 ? -1.957 7.006 -4.298 1.00 96.19 76 GLU A CA 1
ATOM 569 C C . GLU A 1 76 ? -2.785 7.278 -3.039 1.00 96.19 76 GLU A C 1
ATOM 571 O O . GLU A 1 76 ? -2.306 7.039 -1.929 1.00 96.19 76 GLU A O 1
ATOM 576 N N . LEU A 1 77 ? -4.047 7.700 -3.178 1.00 96.62 77 LEU A N 1
ATOM 577 C CA . LEU A 1 77 ? -4.942 7.898 -2.035 1.00 96.62 77 LEU A CA 1
ATOM 578 C C . LEU A 1 77 ? -5.133 6.596 -1.238 1.00 96.62 77 LEU A C 1
ATOM 580 O O . LEU A 1 77 ? -5.074 6.607 -0.006 1.00 96.62 77 LEU A O 1
ATOM 584 N N . SER A 1 78 ? -5.298 5.471 -1.939 1.00 97.94 78 SER A N 1
ATOM 585 C CA . SER A 1 78 ? -5.420 4.142 -1.325 1.00 97.94 78 SER A CA 1
ATOM 586 C C . SER A 1 78 ? -4.145 3.740 -0.581 1.00 97.94 78 SER A C 1
ATOM 588 O O . SER A 1 78 ? -4.212 3.240 0.540 1.00 97.94 78 SER A O 1
ATOM 590 N N . ALA A 1 79 ? -2.976 3.989 -1.173 1.00 97.69 79 ALA A N 1
ATOM 591 C CA . ALA A 1 79 ? -1.684 3.682 -0.570 1.00 97.69 79 ALA A CA 1
ATOM 592 C C . ALA A 1 79 ? -1.395 4.560 0.661 1.00 97.69 79 ALA A C 1
ATOM 594 O O . ALA A 1 79 ? -0.922 4.067 1.686 1.00 97.69 79 ALA A O 1
ATOM 595 N N . ARG A 1 80 ? -1.739 5.852 0.615 1.00 97.00 80 ARG A N 1
ATOM 596 C CA . ARG A 1 80 ? -1.618 6.751 1.774 1.00 97.00 80 ARG A CA 1
ATOM 597 C C . ARG A 1 80 ? -2.490 6.278 2.940 1.00 97.00 80 ARG A C 1
ATOM 599 O O . ARG A 1 80 ? -1.995 6.205 4.064 1.00 97.00 80 ARG A O 1
ATOM 606 N N . LEU A 1 81 ? -3.740 5.884 2.676 1.00 98.06 81 LEU A N 1
ATOM 607 C CA . LEU A 1 81 ? -4.617 5.278 3.685 1.00 98.06 81 LEU A CA 1
ATOM 608 C C . LEU A 1 81 ? -4.014 3.990 4.257 1.00 98.06 81 LEU A C 1
ATOM 610 O O . LEU A 1 81 ? -4.010 3.793 5.470 1.00 98.06 81 LEU A O 1
ATOM 614 N N . LEU A 1 82 ? -3.500 3.120 3.386 1.00 97.75 82 LEU A N 1
ATOM 615 C CA . LEU A 1 82 ? -2.886 1.853 3.766 1.00 97.75 82 LEU A CA 1
ATOM 616 C C . LEU A 1 82 ? -1.732 2.070 4.757 1.00 97.75 82 LEU A C 1
ATOM 618 O O . LEU A 1 82 ? -1.731 1.495 5.847 1.00 97.75 82 LEU A O 1
ATOM 622 N N . LYS A 1 83 ? -0.783 2.950 4.412 1.00 97.81 83 LYS A N 1
ATOM 623 C CA . LYS A 1 83 ? 0.353 3.296 5.278 1.00 97.81 83 LYS A CA 1
ATOM 624 C C . LYS A 1 83 ? -0.108 3.928 6.588 1.00 97.81 83 LYS A C 1
ATOM 626 O O . LYS A 1 83 ? 0.415 3.586 7.647 1.00 97.81 83 LYS A O 1
ATOM 631 N N . PHE A 1 84 ? -1.098 4.817 6.530 1.00 97.94 84 PHE A N 1
ATOM 632 C CA . PHE A 1 84 ? -1.673 5.437 7.720 1.00 97.94 84 PHE A CA 1
ATOM 633 C C . PHE A 1 84 ? -2.273 4.393 8.671 1.00 97.94 84 PHE A C 1
ATOM 635 O O . PHE A 1 84 ? -2.000 4.432 9.868 1.00 97.94 84 PHE A O 1
ATOM 642 N N . GLY A 1 85 ? -3.014 3.413 8.146 1.00 97.69 85 GLY A N 1
ATOM 643 C CA . GLY A 1 85 ? -3.560 2.300 8.926 1.00 97.69 85 GLY A CA 1
ATOM 644 C C . GLY A 1 85 ? -2.487 1.509 9.671 1.00 97.69 85 GLY A C 1
ATOM 645 O O . GLY A 1 85 ? -2.620 1.277 10.872 1.00 97.69 85 GLY A O 1
ATOM 646 N N . VAL A 1 86 ? -1.381 1.182 8.997 1.00 97.69 86 VAL A N 1
ATOM 647 C CA . VAL A 1 86 ? -0.233 0.503 9.624 1.00 97.69 86 VAL A CA 1
ATOM 648 C C . VAL A 1 86 ? 0.365 1.355 10.748 1.00 97.69 86 VAL A C 1
ATOM 650 O O . VAL A 1 86 ? 0.640 0.857 11.839 1.00 97.69 86 VAL A O 1
ATOM 653 N N . GLN A 1 87 ? 0.530 2.659 10.516 1.00 97.12 87 GLN A N 1
ATOM 654 C CA . GLN A 1 87 ? 1.067 3.578 11.521 1.00 97.12 87 GLN A CA 1
ATOM 655 C C . GLN A 1 87 ? 0.148 3.725 12.739 1.00 97.12 87 GLN A C 1
ATOM 657 O O . GLN A 1 87 ? 0.651 3.857 13.855 1.00 97.12 87 GLN A O 1
ATOM 662 N N . GLN A 1 88 ? -1.174 3.706 12.553 1.00 96.69 88 GLN A N 1
ATOM 663 C CA . GLN A 1 88 ? -2.118 3.752 13.672 1.00 96.69 88 GLN A CA 1
ATOM 664 C C . GLN A 1 88 ? -2.142 2.444 14.453 1.00 96.69 88 GLN A C 1
ATOM 666 O O . GLN A 1 88 ? -2.143 2.477 15.684 1.00 96.69 88 GLN A O 1
ATOM 671 N N . ALA A 1 89 ? -2.067 1.299 13.771 1.00 96.00 89 ALA A N 1
ATOM 672 C CA . ALA A 1 89 ? -1.929 0.008 14.434 1.00 96.00 89 ALA A CA 1
ATOM 673 C C . ALA A 1 89 ? -0.672 -0.032 15.321 1.00 96.00 89 ALA A C 1
ATOM 675 O O . ALA A 1 89 ? -0.758 -0.409 16.486 1.00 96.00 89 ALA A O 1
ATOM 676 N N . ALA A 1 90 ? 0.468 0.457 14.819 1.00 94.88 90 ALA A N 1
ATOM 677 C CA . ALA A 1 90 ? 1.729 0.500 15.564 1.00 94.88 90 ALA A CA 1
ATOM 678 C C . ALA A 1 90 ? 1.696 1.403 16.815 1.00 94.88 90 ALA A C 1
ATOM 680 O O . ALA A 1 90 ? 2.459 1.184 17.753 1.00 94.88 90 ALA A O 1
ATOM 681 N N . LYS A 1 91 ? 0.826 2.422 16.839 1.00 94.06 91 LYS A N 1
ATOM 682 C CA . LYS A 1 91 ? 0.649 3.345 17.978 1.00 94.06 91 LYS A CA 1
ATOM 683 C C . LYS A 1 91 ? -0.425 2.888 18.969 1.00 94.06 91 LYS A C 1
ATOM 685 O O . LYS A 1 91 ? -0.594 3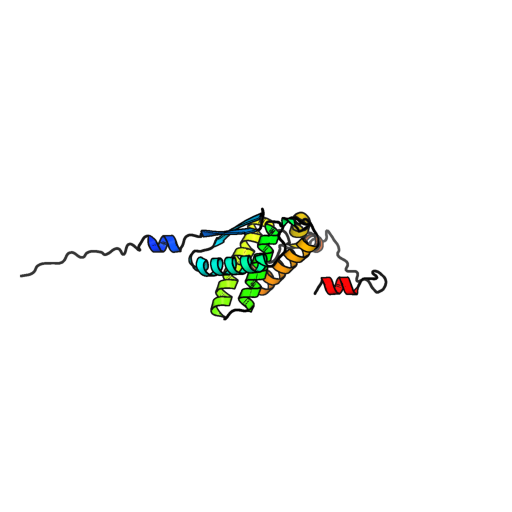.517 20.013 1.00 94.06 91 LYS A O 1
ATOM 690 N N . SER A 1 92 ? -1.176 1.843 18.633 1.00 90.56 92 SER A N 1
ATOM 691 C CA . SER A 1 92 ? -2.358 1.412 19.375 1.00 90.56 92 SER A CA 1
ATOM 692 C C . SER A 1 92 ? -2.055 0.283 20.360 1.00 90.56 92 SER A C 1
ATOM 694 O O . SER A 1 92 ? -1.061 -0.431 20.250 1.00 90.56 92 SER A O 1
ATOM 696 N N . LEU A 1 93 ? -2.952 0.097 21.330 1.00 88.25 93 LEU A N 1
ATOM 697 C CA . LEU A 1 93 ? -2.946 -1.081 22.201 1.00 88.25 93 LEU A CA 1
ATOM 698 C C . LEU A 1 93 ? -3.250 -2.348 21.390 1.00 88.25 93 LEU A C 1
ATOM 700 O O . LEU A 1 93 ? -3.934 -2.270 20.375 1.00 88.25 93 LEU A O 1
ATOM 704 N N . SER A 1 94 ? -2.811 -3.512 21.877 1.00 84.56 94 SER A N 1
ATOM 705 C CA . SER A 1 94 ? -2.862 -4.795 21.150 1.00 84.56 94 SER A CA 1
ATOM 706 C C . SER A 1 94 ? -4.216 -5.111 20.484 1.00 84.56 94 SER A C 1
ATOM 708 O O . SER A 1 94 ? -4.258 -5.443 19.301 1.00 84.56 94 SER A O 1
ATOM 710 N N . GLU A 1 95 ? -5.336 -4.948 21.197 1.00 85.56 95 GLU A N 1
ATOM 711 C CA . GLU A 1 95 ? -6.672 -5.247 20.653 1.00 85.56 95 GLU A CA 1
ATOM 712 C C . GLU A 1 95 ? -7.089 -4.275 19.536 1.00 85.56 95 GLU A C 1
ATOM 714 O O . GLU A 1 95 ? -7.524 -4.694 18.463 1.00 85.56 95 GLU A O 1
ATOM 719 N N . ALA A 1 96 ? -6.893 -2.971 19.750 1.00 87.94 96 ALA A N 1
ATOM 720 C CA . ALA A 1 96 ? -7.168 -1.954 18.736 1.00 87.94 96 ALA A CA 1
ATOM 721 C C . ALA A 1 96 ? -6.219 -2.084 17.533 1.00 87.94 96 ALA A C 1
ATOM 723 O O . ALA A 1 96 ? -6.643 -1.924 16.390 1.00 87.94 96 ALA A O 1
ATOM 724 N N . ALA A 1 97 ? -4.954 -2.432 17.778 1.00 92.62 97 ALA A N 1
ATOM 725 C CA . ALA A 1 97 ? -3.961 -2.682 16.743 1.00 92.62 97 ALA A CA 1
ATOM 726 C C . ALA A 1 97 ? -4.389 -3.835 15.826 1.00 92.62 97 ALA A C 1
ATOM 728 O O . ALA A 1 97 ? -4.338 -3.684 14.608 1.00 92.62 97 ALA A O 1
ATOM 729 N N . ALA A 1 98 ? -4.884 -4.944 16.386 1.00 94.50 98 ALA A N 1
ATOM 730 C CA . ALA A 1 98 ? -5.402 -6.060 15.598 1.00 94.50 98 ALA A CA 1
ATOM 731 C C . ALA A 1 98 ? -6.581 -5.633 14.706 1.00 94.50 98 ALA A C 1
ATOM 733 O O . ALA A 1 98 ? -6.589 -5.926 13.512 1.00 94.50 98 ALA A O 1
ATOM 734 N N . ALA A 1 99 ? -7.536 -4.870 15.248 1.00 94.44 99 ALA A N 1
ATOM 735 C CA . ALA A 1 99 ? -8.673 -4.376 14.472 1.00 94.44 99 ALA A CA 1
ATOM 736 C C . ALA A 1 99 ? -8.243 -3.430 13.331 1.00 94.44 99 ALA A C 1
ATOM 738 O O . ALA A 1 99 ? -8.762 -3.533 12.218 1.00 94.44 99 ALA A O 1
ATOM 739 N N . PHE A 1 100 ? -7.272 -2.539 13.568 1.00 96.25 100 PHE A N 1
ATOM 740 C CA . PHE A 1 100 ? -6.702 -1.702 12.508 1.00 96.25 100 PHE A CA 1
ATOM 741 C C . PHE A 1 100 ? -5.987 -2.531 11.440 1.00 96.25 100 PHE A C 1
ATOM 743 O O . PHE A 1 100 ? -6.153 -2.250 10.255 1.00 96.25 100 PHE A O 1
ATOM 750 N N . MET A 1 101 ? -5.238 -3.566 11.828 1.00 96.50 101 MET A N 1
ATOM 751 C CA . MET A 1 101 ? -4.550 -4.443 10.875 1.00 96.50 101 MET A CA 1
ATOM 752 C C . MET A 1 101 ? -5.521 -5.225 9.983 1.00 96.50 101 MET A C 1
ATOM 754 O O . MET A 1 101 ? -5.238 -5.416 8.801 1.00 96.50 101 MET A O 1
ATOM 758 N N . GLU A 1 102 ? -6.696 -5.600 10.488 1.00 95.69 102 GLU A N 1
ATOM 759 C CA . GLU A 1 102 ? -7.745 -6.195 9.652 1.00 95.69 102 GLU A CA 1
ATOM 760 C C . GLU A 1 102 ? -8.307 -5.196 8.629 1.00 95.69 102 GLU A C 1
ATOM 762 O O . GLU A 1 102 ? -8.522 -5.545 7.468 1.00 95.69 102 GLU A O 1
ATOM 767 N N . VAL A 1 103 ? -8.459 -3.919 9.000 1.00 96.88 103 VAL A N 1
ATOM 768 C CA . VAL A 1 103 ? -8.807 -2.865 8.030 1.00 96.88 103 VAL A CA 1
ATOM 769 C C . VAL A 1 103 ? -7.680 -2.669 7.008 1.00 96.88 103 VAL A C 1
ATOM 771 O O . VAL A 1 103 ? -7.955 -2.601 5.811 1.00 96.88 103 VAL A O 1
ATOM 774 N N . VAL A 1 104 ? -6.413 -2.651 7.437 1.00 97.25 104 VAL A N 1
ATOM 775 C CA . VAL A 1 104 ? -5.239 -2.580 6.543 1.00 97.25 104 VAL A CA 1
ATOM 776 C C . VAL A 1 104 ? -5.257 -3.725 5.531 1.00 97.25 104 VAL A C 1
ATOM 778 O O . VAL A 1 104 ? -5.058 -3.483 4.343 1.00 97.25 104 VAL A O 1
ATOM 781 N N . ARG A 1 105 ? -5.565 -4.954 5.959 1.00 96.06 105 ARG A N 1
ATOM 782 C CA . ARG A 1 105 ? -5.689 -6.124 5.076 1.00 96.06 105 ARG A CA 1
ATOM 783 C C . ARG A 1 105 ? -6.764 -5.935 4.004 1.00 96.06 105 ARG A C 1
ATOM 785 O O . ARG A 1 105 ? -6.550 -6.317 2.851 1.00 96.06 105 ARG A O 1
ATOM 792 N N . LEU A 1 106 ? -7.899 -5.323 4.349 1.00 96.00 106 LEU A N 1
ATOM 793 C CA . LEU A 1 106 ? -8.966 -5.010 3.389 1.00 96.00 106 LEU A CA 1
ATOM 794 C C . LEU A 1 106 ? -8.522 -3.958 2.367 1.00 96.00 106 LEU A C 1
ATOM 796 O O . LEU A 1 106 ? -8.737 -4.148 1.171 1.00 96.00 106 LEU A O 1
ATOM 800 N N . VAL A 1 107 ? -7.856 -2.888 2.812 1.00 97.06 107 VAL A N 1
ATOM 801 C CA . VAL A 1 107 ? -7.301 -1.857 1.914 1.00 97.06 107 VAL A CA 1
ATOM 802 C C . VAL A 1 107 ? -6.236 -2.458 0.991 1.00 97.06 107 VAL A C 1
ATOM 804 O O . VAL A 1 107 ? -6.226 -2.194 -0.210 1.00 97.06 107 VAL A O 1
ATOM 807 N N . PHE A 1 108 ? -5.371 -3.316 1.530 1.00 95.75 108 PHE A N 1
ATOM 808 C CA . PHE A 1 108 ? -4.339 -4.014 0.770 1.00 95.75 108 PHE A CA 1
ATOM 809 C C . PHE A 1 108 ? -4.955 -4.919 -0.308 1.00 95.75 108 PHE A C 1
ATOM 811 O O . PHE A 1 108 ? -4.577 -4.866 -1.478 1.00 95.75 108 PHE A O 1
ATOM 818 N N . SER A 1 109 ? -5.983 -5.685 0.063 1.00 93.88 109 SER A N 1
ATOM 819 C CA . SER A 1 109 ? -6.737 -6.539 -0.863 1.00 93.88 109 SER A CA 1
ATOM 820 C C . SER A 1 109 ? -7.442 -5.725 -1.950 1.00 93.88 109 SER A C 1
ATOM 822 O O . SER A 1 109 ? -7.417 -6.107 -3.121 1.00 93.88 109 SER A O 1
ATOM 824 N N . TYR A 1 110 ? -8.026 -4.579 -1.588 1.00 95.69 110 TYR A N 1
ATOM 825 C CA . TYR A 1 110 ? -8.618 -3.642 -2.541 1.00 95.69 110 TYR A CA 1
ATOM 826 C C . TYR A 1 110 ? -7.584 -3.172 -3.569 1.00 95.69 110 TYR A C 1
ATOM 828 O O . TYR A 1 110 ? -7.852 -3.235 -4.769 1.00 95.69 110 TYR A O 1
ATOM 836 N N . ILE A 1 111 ? -6.382 -2.788 -3.126 1.00 95.69 111 ILE A N 1
ATOM 837 C CA . ILE A 1 111 ? -5.304 -2.364 -4.026 1.00 95.69 111 ILE A CA 1
ATOM 838 C C . ILE A 1 111 ? -4.927 -3.488 -5.001 1.00 95.69 111 ILE A C 1
ATOM 840 O O . ILE A 1 111 ? -4.853 -3.261 -6.213 1.00 95.69 111 ILE A O 1
ATOM 844 N N . HIS A 1 112 ? -4.774 -4.716 -4.497 1.00 93.06 112 HIS A N 1
ATOM 845 C CA . HIS A 1 112 ? -4.461 -5.889 -5.317 1.00 93.06 112 HIS A CA 1
ATOM 846 C C . HIS A 1 112 ? -5.492 -6.138 -6.420 1.00 93.06 112 HIS A C 1
ATOM 848 O O . HIS A 1 112 ? -5.140 -6.326 -7.589 1.00 93.06 112 HIS A O 1
ATOM 854 N N . GLN A 1 113 ? -6.771 -6.133 -6.048 1.00 92.75 113 GLN A N 1
ATOM 855 C CA . GLN A 1 113 ? -7.873 -6.432 -6.960 1.00 92.75 113 GLN A CA 1
ATOM 856 C C . GLN A 1 113 ? -8.100 -5.306 -7.973 1.00 92.75 113 GLN A C 1
ATOM 858 O O . GLN A 1 113 ? -8.351 -5.565 -9.152 1.00 92.75 113 GLN A O 1
ATOM 863 N N . ARG A 1 114 ? -8.009 -4.049 -7.526 1.00 95.38 114 ARG A N 1
ATOM 864 C CA . ARG A 1 114 ? -8.352 -2.875 -8.332 1.00 95.38 114 ARG A CA 1
ATOM 865 C C . ARG A 1 114 ? -7.232 -2.447 -9.277 1.00 95.38 114 ARG A C 1
ATOM 867 O O . ARG A 1 114 ? -7.536 -2.063 -10.412 1.00 95.38 114 ARG A O 1
ATOM 874 N N . PHE A 1 115 ? -5.977 -2.502 -8.823 1.00 95.19 115 PHE A N 1
ATOM 875 C CA . PHE A 1 115 ? -4.835 -1.921 -9.536 1.00 95.19 115 PHE A CA 1
ATOM 876 C C . PHE A 1 115 ? -3.823 -2.970 -9.999 1.00 95.19 115 PHE A C 1
ATOM 878 O O . PHE A 1 115 ? -3.489 -2.982 -11.182 1.00 95.19 115 PHE A O 1
ATOM 885 N N . LEU A 1 116 ? -3.366 -3.866 -9.113 1.00 92.12 116 LEU A N 1
ATOM 886 C CA . LEU A 1 116 ? -2.232 -4.750 -9.427 1.00 92.12 116 LEU A CA 1
ATOM 887 C C . LEU A 1 116 ? -2.598 -5.809 -10.465 1.00 92.12 116 LEU A C 1
ATOM 889 O O . LEU A 1 116 ? -1.836 -6.043 -11.402 1.00 92.12 116 LEU A O 1
ATOM 893 N N . LYS A 1 117 ? -3.767 -6.449 -10.321 1.00 88.81 117 LYS A N 1
ATOM 894 C CA . LYS A 1 117 ? -4.245 -7.502 -11.241 1.00 88.81 117 LYS A CA 1
ATOM 895 C C . LYS A 1 117 ? -3.187 -8.591 -11.507 1.00 88.81 117 LYS A C 1
ATOM 897 O O . LYS A 1 117 ? -3.075 -9.096 -12.620 1.00 88.81 117 LYS A O 1
ATOM 902 N N . GLY A 1 118 ? -2.398 -8.925 -10.483 1.00 86.19 118 GLY A N 1
ATOM 903 C CA . GLY A 1 118 ? -1.313 -9.910 -10.551 1.00 86.19 118 GLY A CA 1
ATOM 904 C C . GLY A 1 118 ? 0.060 -9.364 -10.963 1.00 86.19 118 GLY A C 1
ATOM 905 O O . GLY A 1 118 ? 1.021 -10.126 -10.935 1.00 86.19 118 GLY A O 1
ATOM 906 N N . ASN A 1 119 ? 0.175 -8.077 -11.302 1.00 89.38 119 ASN A N 1
ATOM 907 C CA . ASN A 1 119 ? 1.459 -7.425 -11.567 1.00 89.38 119 ASN A CA 1
ATOM 908 C C . ASN A 1 119 ? 2.138 -6.949 -10.279 1.00 89.38 119 ASN A C 1
ATOM 910 O O . ASN A 1 119 ? 1.491 -6.737 -9.252 1.00 89.38 119 ASN A O 1
ATOM 914 N N . ASP A 1 120 ? 3.450 -6.749 -10.373 1.00 90.69 120 ASP A N 1
ATOM 915 C CA . ASP A 1 120 ? 4.259 -6.164 -9.311 1.00 90.69 120 ASP A CA 1
ATOM 916 C C . ASP A 1 120 ? 3.939 -4.670 -9.106 1.00 90.69 120 ASP A C 1
ATOM 918 O O . ASP A 1 120 ? 3.640 -3.944 -10.062 1.00 90.69 120 ASP A O 1
ATOM 922 N N . ILE A 1 121 ? 4.011 -4.208 -7.854 1.00 92.69 121 ILE A N 1
ATOM 923 C CA . ILE A 1 121 ? 3.706 -2.820 -7.492 1.00 92.69 121 ILE A CA 1
ATOM 924 C C . ILE A 1 121 ? 4.608 -1.817 -8.216 1.00 92.69 121 ILE A C 1
ATOM 926 O O . ILE A 1 121 ? 4.120 -0.759 -8.597 1.00 92.69 121 ILE A O 1
ATOM 930 N N . HIS A 1 122 ? 5.881 -2.146 -8.455 1.00 93.06 122 HIS A N 1
ATOM 931 C CA . HIS A 1 122 ? 6.821 -1.269 -9.150 1.00 93.06 122 HIS A CA 1
ATOM 932 C C . HIS A 1 122 ? 6.361 -1.002 -10.586 1.00 93.06 122 HIS A C 1
ATOM 934 O O . HIS A 1 122 ? 6.390 0.139 -11.037 1.00 93.06 122 HIS A O 1
ATOM 940 N N . VAL A 1 123 ? 5.864 -2.034 -11.277 1.00 93.31 123 VAL A N 1
ATOM 941 C CA . VAL A 1 123 ? 5.356 -1.921 -12.655 1.00 93.31 123 VAL A CA 1
ATOM 942 C C . VAL A 1 123 ? 4.092 -1.065 -12.703 1.00 93.31 123 VAL A C 1
ATOM 944 O O . VAL A 1 123 ? 3.938 -0.220 -13.579 1.00 93.31 123 VAL A O 1
ATOM 947 N N . VAL A 1 124 ? 3.168 -1.282 -11.765 1.00 94.81 124 VAL A N 1
ATOM 948 C CA . VAL A 1 124 ? 1.893 -0.551 -11.748 1.00 94.81 124 VAL A CA 1
ATOM 949 C C . VAL A 1 124 ? 2.072 0.898 -11.314 1.00 94.81 124 VAL A C 1
ATOM 951 O O . VAL A 1 124 ? 1.435 1.777 -11.890 1.00 94.81 124 VAL A O 1
ATOM 954 N N . ALA A 1 125 ? 2.933 1.150 -10.328 1.00 94.62 125 ALA A N 1
ATOM 955 C CA . ALA A 1 125 ? 3.234 2.491 -9.850 1.00 94.62 125 ALA A CA 1
ATOM 956 C C . ALA A 1 125 ? 3.848 3.346 -10.967 1.00 94.62 125 ALA A C 1
ATOM 958 O O . ALA A 1 125 ? 3.327 4.423 -11.239 1.00 94.62 125 ALA A O 1
ATOM 959 N N . ASP A 1 126 ? 4.874 2.839 -11.656 1.00 94.25 126 ASP A N 1
ATOM 960 C CA . ASP A 1 126 ? 5.533 3.540 -12.769 1.00 94.25 126 ASP A CA 1
ATOM 961 C C . ASP A 1 126 ? 4.562 3.864 -13.918 1.00 94.25 126 ASP A C 1
ATOM 963 O O . ASP A 1 126 ? 4.586 4.950 -14.487 1.00 94.25 126 ASP A O 1
ATOM 967 N N . ALA A 1 127 ? 3.635 2.948 -14.218 1.00 94.31 127 ALA A N 1
ATOM 968 C CA . ALA A 1 127 ? 2.687 3.126 -15.313 1.00 94.31 127 ALA A CA 1
ATOM 969 C C . ALA A 1 127 ? 1.500 4.060 -15.000 1.00 94.31 127 ALA A C 1
ATOM 971 O O . ALA A 1 127 ? 0.888 4.583 -15.932 1.00 94.31 127 ALA A O 1
ATOM 972 N N . GLN A 1 128 ? 1.098 4.206 -13.731 1.00 93.06 128 GLN A N 1
ATOM 973 C CA . GLN A 1 128 ? -0.156 4.888 -13.356 1.00 93.06 128 GLN A CA 1
ATOM 974 C C . GLN A 1 128 ? 0.033 6.208 -12.612 1.00 93.06 128 GLN A C 1
ATOM 976 O O . GLN A 1 128 ? -0.941 6.947 -12.460 1.00 93.06 128 GLN A O 1
ATOM 981 N N . LEU A 1 129 ? 1.233 6.494 -12.107 1.00 94.50 129 LEU A N 1
ATOM 982 C CA . LEU A 1 129 ? 1.469 7.654 -11.256 1.00 94.50 129 LEU A CA 1
ATOM 983 C C . LEU A 1 129 ? 2.173 8.770 -12.035 1.00 94.50 129 LEU A C 1
ATOM 985 O O . LEU A 1 129 ? 3.054 8.495 -12.845 1.00 94.50 129 LEU A O 1
ATOM 989 N N . PRO A 1 130 ? 1.794 10.037 -11.799 1.00 92.06 130 PRO A N 1
ATOM 990 C CA . PRO A 1 130 ? 2.260 11.156 -12.615 1.00 92.06 130 PRO A CA 1
ATOM 991 C C . PRO A 1 130 ? 3.703 11.580 -12.315 1.00 92.06 130 PRO A C 1
ATOM 993 O O . PRO A 1 130 ? 4.307 12.272 -13.132 1.00 92.06 130 PRO A O 1
ATOM 996 N N . SER A 1 131 ? 4.256 11.195 -11.160 1.00 92.44 131 SER A N 1
ATOM 997 C CA . SER A 1 131 ? 5.589 11.617 -10.733 1.00 92.44 131 SER A CA 1
ATOM 998 C C . SER A 1 131 ? 6.338 10.558 -9.936 1.00 92.44 131 SER A C 1
ATOM 1000 O O . SER A 1 131 ? 5.753 9.699 -9.273 1.00 92.44 131 SER A O 1
ATOM 1002 N N . GLU A 1 132 ? 7.668 10.664 -9.944 1.00 90.62 132 GLU A N 1
ATOM 1003 C CA . GLU A 1 132 ? 8.556 9.780 -9.185 1.00 90.62 132 GLU A CA 1
ATOM 1004 C C . GLU A 1 132 ? 8.284 9.844 -7.670 1.00 90.62 132 GLU A C 1
ATOM 1006 O O . GLU A 1 132 ? 8.348 8.829 -6.975 1.00 90.6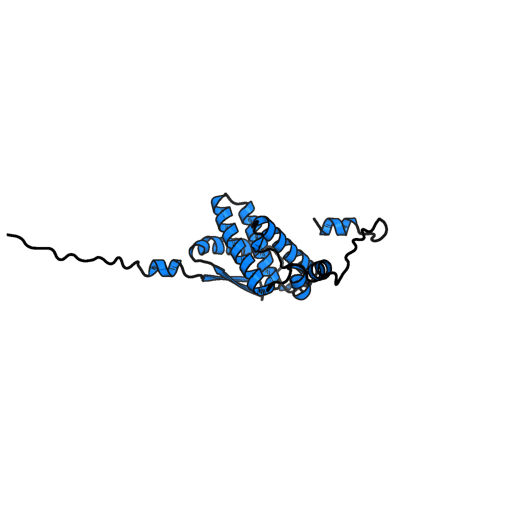2 132 GLU A O 1
ATOM 1011 N N . ALA A 1 133 ? 7.913 11.017 -7.146 1.00 90.69 133 ALA A N 1
ATOM 1012 C CA . ALA A 1 133 ? 7.556 11.180 -5.737 1.00 90.69 133 ALA A CA 1
ATOM 1013 C C . ALA A 1 133 ? 6.295 10.377 -5.367 1.00 90.69 133 ALA A C 1
ATOM 1015 O O . ALA A 1 133 ? 6.257 9.721 -4.318 1.00 90.69 133 ALA A O 1
ATOM 1016 N N . ALA A 1 134 ? 5.284 10.373 -6.242 1.00 92.38 134 ALA A N 1
ATOM 1017 C CA . ALA A 1 134 ? 4.091 9.549 -6.073 1.00 92.38 134 ALA A CA 1
ATOM 1018 C C . ALA A 1 134 ? 4.437 8.051 -6.160 1.00 92.38 134 ALA A C 1
ATOM 1020 O O . ALA A 1 134 ? 4.000 7.271 -5.309 1.00 92.38 134 ALA A O 1
ATOM 1021 N N . VAL A 1 135 ? 5.289 7.657 -7.116 1.00 94.81 135 VAL A N 1
ATOM 1022 C CA . VAL A 1 135 ? 5.795 6.279 -7.261 1.00 94.81 135 VAL A CA 1
ATOM 1023 C C . VAL A 1 135 ? 6.470 5.795 -5.978 1.00 94.81 135 VAL A C 1
ATOM 1025 O O . VAL A 1 135 ? 6.060 4.775 -5.415 1.00 94.81 135 VAL A O 1
ATOM 1028 N N . LYS A 1 136 ? 7.438 6.558 -5.454 1.00 93.56 136 LYS A N 1
ATOM 1029 C CA . LYS A 1 136 ? 8.129 6.249 -4.190 1.00 93.56 136 LYS A CA 1
ATOM 1030 C C . LYS A 1 136 ? 7.143 6.145 -3.023 1.00 93.56 136 LYS A C 1
ATOM 1032 O O . LYS A 1 136 ? 7.226 5.208 -2.229 1.00 93.56 136 LYS A O 1
ATOM 1037 N N . THR A 1 137 ? 6.172 7.058 -2.945 1.00 94.25 137 THR A N 1
ATOM 1038 C CA . THR A 1 137 ? 5.142 7.066 -1.893 1.00 94.25 137 THR A CA 1
ATOM 1039 C C . THR A 1 137 ? 4.301 5.789 -1.906 1.00 94.25 137 THR A C 1
ATOM 1041 O O . THR A 1 137 ? 4.113 5.164 -0.859 1.00 94.25 137 THR A O 1
ATOM 1044 N N . VAL A 1 138 ? 3.822 5.377 -3.082 1.00 96.75 138 VAL A N 1
ATOM 1045 C CA . VAL A 1 138 ? 2.984 4.181 -3.246 1.00 96.75 138 VAL A CA 1
ATOM 1046 C C . VAL A 1 138 ? 3.767 2.905 -2.956 1.00 96.75 138 VAL A C 1
ATOM 1048 O O . VAL A 1 138 ? 3.287 2.063 -2.194 1.00 96.75 138 VAL A O 1
ATOM 1051 N N . ILE A 1 139 ? 4.982 2.774 -3.496 1.00 95.88 139 ILE A N 1
ATOM 1052 C CA . ILE A 1 139 ? 5.840 1.604 -3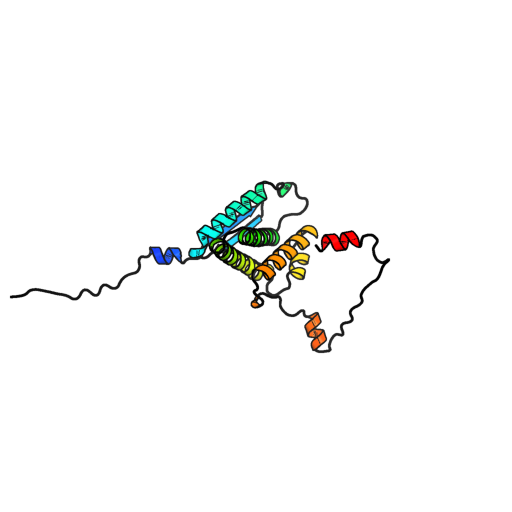.261 1.00 95.88 139 ILE A CA 1
ATOM 1053 C C . ILE A 1 139 ? 6.180 1.483 -1.773 1.00 95.88 139 ILE A C 1
ATOM 1055 O O . ILE A 1 139 ? 6.029 0.410 -1.190 1.00 95.88 139 ILE A O 1
ATOM 1059 N N . ASN A 1 140 ? 6.584 2.582 -1.130 1.00 95.81 140 ASN A N 1
ATOM 1060 C CA . ASN A 1 140 ? 6.905 2.579 0.293 1.00 95.81 140 ASN A CA 1
ATOM 1061 C C . ASN A 1 140 ? 5.699 2.151 1.142 1.00 95.81 140 ASN A C 1
ATOM 1063 O O . ASN A 1 140 ? 5.821 1.269 1.990 1.00 95.81 140 ASN A O 1
ATOM 1067 N N . ALA A 1 141 ? 4.525 2.735 0.892 1.00 96.94 141 ALA A N 1
ATOM 1068 C CA . ALA A 1 141 ? 3.296 2.375 1.590 1.00 96.94 141 ALA A CA 1
ATOM 1069 C C . ALA A 1 141 ? 2.944 0.889 1.430 1.00 96.94 141 ALA A C 1
ATOM 1071 O O . ALA A 1 141 ? 2.593 0.225 2.407 1.00 96.94 141 ALA A O 1
ATOM 1072 N N . TYR A 1 142 ? 3.075 0.369 0.210 1.00 95.56 142 TYR A N 1
ATOM 1073 C CA . TYR A 1 142 ? 2.823 -1.029 -0.103 1.00 95.56 142 TYR A CA 1
ATOM 1074 C C . TYR A 1 142 ? 3.777 -1.970 0.645 1.00 95.56 142 TYR A C 1
ATOM 1076 O O . TYR A 1 142 ? 3.319 -2.893 1.314 1.00 95.56 142 TYR A O 1
ATOM 1084 N N . LEU A 1 143 ? 5.090 -1.724 0.592 1.00 93.44 143 LEU A N 1
ATOM 1085 C CA . LEU A 1 143 ? 6.092 -2.580 1.241 1.00 93.44 143 LEU A CA 1
ATOM 1086 C C . LEU A 1 143 ? 6.001 -2.528 2.773 1.00 93.44 143 LEU A C 1
ATOM 1088 O O . LEU A 1 143 ? 6.127 -3.556 3.443 1.00 93.44 143 LEU A O 1
ATOM 1092 N N . VAL A 1 144 ? 5.711 -1.355 3.343 1.00 95.19 144 VAL A N 1
ATOM 1093 C CA . VAL A 1 144 ? 5.449 -1.207 4.784 1.00 95.19 144 VAL A CA 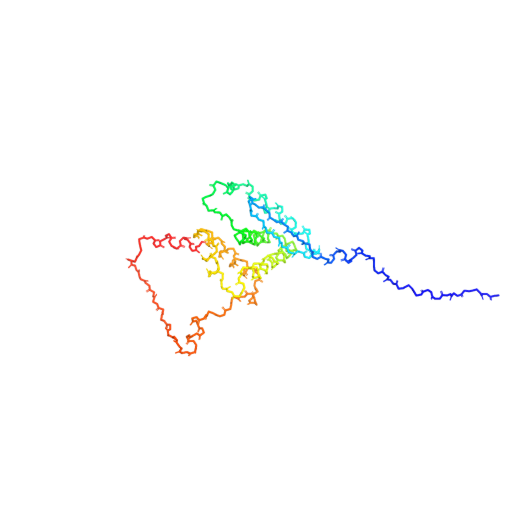1
ATOM 1094 C C . VAL A 1 144 ? 4.233 -2.037 5.203 1.00 95.19 144 VAL A C 1
ATOM 1096 O O . VAL A 1 144 ? 4.273 -2.725 6.220 1.00 95.19 144 VAL A O 1
ATOM 1099 N N . ALA A 1 145 ? 3.158 -2.030 4.416 1.00 94.94 145 ALA A N 1
ATOM 1100 C CA . ALA A 1 145 ? 1.979 -2.831 4.724 1.00 94.94 145 ALA A CA 1
ATOM 1101 C C . ALA A 1 145 ? 2.205 -4.330 4.517 1.00 94.94 145 ALA A C 1
ATOM 1103 O O . ALA A 1 145 ? 1.785 -5.124 5.355 1.00 94.94 145 ALA A O 1
ATOM 1104 N N . LEU A 1 146 ? 2.905 -4.719 3.449 1.00 92.81 146 LEU A N 1
ATOM 1105 C CA . LEU A 1 146 ? 3.253 -6.112 3.176 1.00 92.81 146 LEU A CA 1
ATOM 1106 C C . LEU A 1 146 ? 4.063 -6.713 4.332 1.00 92.81 146 LEU A C 1
ATOM 1108 O O . LEU A 1 146 ? 3.759 -7.807 4.806 1.00 92.81 146 LEU A O 1
ATOM 1112 N N . THR A 1 147 ? 5.061 -5.975 4.826 1.00 92.12 147 THR A N 1
ATOM 1113 C CA . THR A 1 147 ? 5.877 -6.410 5.969 1.00 92.12 147 THR A CA 1
ATOM 1114 C C . THR A 1 147 ? 5.070 -6.457 7.267 1.00 92.12 147 THR A C 1
ATOM 1116 O O . THR A 1 147 ? 5.194 -7.424 8.018 1.00 92.12 147 THR A O 1
ATOM 1119 N N . ALA A 1 148 ? 4.196 -5.476 7.513 1.00 93.75 148 ALA A N 1
ATOM 1120 C CA . ALA A 1 148 ? 3.337 -5.449 8.696 1.00 93.75 148 ALA A CA 1
ATOM 1121 C C . ALA A 1 148 ? 2.287 -6.576 8.713 1.00 93.75 148 ALA A C 1
ATOM 1123 O O . ALA A 1 148 ? 1.986 -7.116 9.776 1.00 93.75 148 ALA A O 1
ATOM 1124 N N . LEU A 1 149 ? 1.733 -6.948 7.554 1.00 92.69 149 LEU A N 1
ATOM 1125 C CA . LEU A 1 149 ? 0.732 -8.015 7.432 1.00 92.69 149 LEU A CA 1
ATOM 1126 C C . LEU A 1 149 ? 1.331 -9.423 7.534 1.00 92.69 149 LEU A C 1
ATOM 1128 O O . LEU A 1 149 ? 0.580 -10.366 7.788 1.00 92.69 149 LEU A O 1
ATOM 1132 N N . GLN A 1 150 ? 2.647 -9.564 7.324 1.00 85.88 150 GLN A N 1
ATOM 1133 C CA . GLN A 1 150 ? 3.377 -10.842 7.303 1.00 85.88 150 GLN A CA 1
ATOM 1134 C C . GLN A 1 150 ? 2.764 -11.894 6.359 1.00 85.88 150 GLN A C 1
ATOM 1136 O O . GLN A 1 150 ? 2.956 -13.096 6.538 1.00 85.88 150 GLN A O 1
ATOM 1141 N N . ASP A 1 151 ? 2.016 -11.452 5.349 1.00 70.75 151 ASP A N 1
ATOM 1142 C CA . ASP A 1 151 ? 1.230 -12.330 4.493 1.00 70.75 151 ASP A CA 1
ATOM 1143 C C . ASP A 1 151 ? 1.936 -12.555 3.156 1.00 70.75 151 ASP A C 1
ATOM 1145 O O . ASP A 1 151 ? 1.823 -11.776 2.209 1.00 70.75 151 ASP A O 1
ATOM 1149 N N . THR A 1 152 ? 2.687 -13.651 3.082 1.00 65.88 152 THR A N 1
ATOM 1150 C CA . THR A 1 152 ? 3.400 -14.069 1.870 1.00 65.88 152 THR A CA 1
ATOM 1151 C C . THR A 1 152 ? 2.477 -14.586 0.771 1.00 65.88 152 THR A C 1
ATOM 1153 O O . THR A 1 152 ? 2.910 -14.654 -0.376 1.00 65.88 152 THR A O 1
ATOM 1156 N N . SER A 1 153 ? 1.208 -14.901 1.065 1.00 63.88 153 SER A N 1
ATOM 1157 C CA . SER A 1 153 ? 0.241 -15.298 0.028 1.00 63.88 153 SER A CA 1
ATOM 1158 C C . SER A 1 153 ? -0.152 -14.132 -0.881 1.00 63.88 153 SER A C 1
ATOM 1160 O O . SER A 1 153 ? -0.604 -14.335 -2.007 1.00 63.88 153 SER A O 1
ATOM 1162 N N . LEU A 1 154 ? 0.074 -12.911 -0.399 1.00 60.50 154 LEU A N 1
ATOM 1163 C CA . LEU A 1 154 ? -0.139 -11.675 -1.130 1.00 60.50 154 LEU A CA 1
ATOM 1164 C C . LEU A 1 154 ? 1.136 -11.176 -1.834 1.00 60.50 154 LEU A C 1
ATOM 1166 O O . LEU A 1 154 ? 1.114 -10.117 -2.457 1.00 60.50 154 LEU A O 1
ATOM 1170 N N . ALA A 1 155 ? 2.247 -11.918 -1.755 1.00 60.66 155 ALA A N 1
ATOM 1171 C CA . ALA A 1 155 ? 3.475 -11.569 -2.459 1.00 60.66 155 ALA A CA 1
ATOM 1172 C C . ALA A 1 155 ? 3.299 -11.685 -3.985 1.00 60.66 155 ALA A C 1
ATOM 1174 O O . ALA A 1 155 ? 2.536 -12.514 -4.488 1.00 60.66 155 ALA A O 1
ATOM 1175 N N . ALA A 1 156 ? 4.000 -10.819 -4.720 1.00 64.75 156 ALA A N 1
ATOM 1176 C CA . ALA A 1 156 ? 3.888 -10.706 -6.169 1.00 64.75 156 ALA A CA 1
ATOM 1177 C C . ALA A 1 156 ? 4.220 -12.024 -6.894 1.00 64.75 156 ALA A C 1
ATOM 1179 O O . ALA A 1 156 ? 5.007 -12.849 -6.425 1.00 64.75 156 ALA A O 1
ATOM 1180 N N . GLN A 1 157 ? 3.612 -12.199 -8.069 1.00 71.56 157 GLN A N 1
ATOM 1181 C CA . GLN A 1 157 ? 3.882 -13.321 -8.966 1.00 71.56 157 GLN A CA 1
ATOM 1182 C C . GLN A 1 157 ? 5.362 -13.346 -9.393 1.00 71.56 157 GLN A C 1
ATOM 1184 O O . GLN A 1 157 ? 6.010 -12.296 -9.439 1.00 71.56 157 GLN A O 1
ATOM 1189 N N . PRO A 1 158 ? 5.917 -14.525 -9.733 1.00 77.88 158 PRO A N 1
ATOM 1190 C CA . PRO A 1 158 ? 7.305 -14.623 -10.163 1.00 77.88 158 PRO A CA 1
ATOM 1191 C C . PRO A 1 158 ? 7.546 -13.776 -11.421 1.00 77.88 158 PRO A C 1
ATOM 1193 O O . PRO A 1 158 ? 6.797 -13.856 -12.394 1.00 77.88 158 PRO A O 1
ATOM 1196 N N . SER A 1 159 ? 8.614 -12.973 -11.413 1.00 87.31 159 SER A N 1
ATOM 1197 C CA . SER A 1 159 ? 8.994 -12.143 -12.563 1.00 87.31 159 SER A CA 1
ATOM 1198 C C . SER A 1 159 ? 9.215 -12.995 -13.810 1.00 87.31 159 SER A C 1
ATOM 1200 O O . SER A 1 159 ? 9.948 -13.988 -13.766 1.00 87.31 159 SER A O 1
ATOM 1202 N N . ALA A 1 160 ? 8.675 -12.548 -14.946 1.00 90.88 160 ALA A N 1
ATOM 1203 C CA . ALA A 1 160 ? 8.894 -13.186 -16.243 1.00 90.88 160 ALA A CA 1
ATOM 1204 C C . ALA A 1 160 ? 10.389 -13.328 -16.583 1.00 90.88 160 ALA A C 1
ATOM 1206 O O . ALA A 1 160 ? 10.790 -14.325 -17.180 1.00 90.88 160 ALA A O 1
ATOM 1207 N N . LEU A 1 161 ? 11.227 -12.374 -16.155 1.00 92.31 161 LEU A N 1
ATOM 1208 C CA . LEU A 1 161 ? 12.677 -12.435 -16.349 1.00 92.31 161 LEU A CA 1
ATOM 1209 C C . LEU A 1 161 ? 13.311 -13.589 -15.555 1.00 92.31 161 LEU A C 1
ATOM 1211 O O . LEU A 1 161 ? 14.140 -14.325 -16.092 1.00 92.31 161 LEU A O 1
ATOM 1215 N N . PHE A 1 162 ? 12.903 -13.781 -14.296 1.00 91.94 162 PHE A N 1
ATOM 1216 C CA . PHE A 1 162 ? 13.391 -14.892 -13.475 1.00 91.94 162 PHE A CA 1
ATOM 1217 C C . PHE A 1 162 ? 12.886 -16.241 -13.995 1.00 91.94 162 PHE A C 1
ATOM 1219 O O . PHE A 1 162 ? 13.664 -17.191 -14.039 1.00 91.94 162 PHE A O 1
ATOM 1226 N N . VAL A 1 163 ? 11.635 -16.317 -14.459 1.00 93.50 163 VAL A N 1
ATOM 1227 C CA . VAL A 1 163 ? 11.078 -17.523 -15.096 1.00 93.50 163 VAL A CA 1
ATOM 1228 C C . VAL A 1 163 ? 11.861 -17.879 -16.365 1.00 93.50 163 VAL A C 1
ATOM 1230 O O . VAL A 1 163 ? 12.354 -18.996 -16.486 1.00 93.50 163 VAL A O 1
ATOM 1233 N N . ALA A 1 164 ? 12.092 -16.914 -17.260 1.00 95.56 164 ALA A N 1
ATOM 1234 C CA . ALA A 1 164 ? 12.877 -17.134 -18.475 1.00 95.56 164 ALA A CA 1
ATOM 1235 C C . ALA A 1 164 ? 14.322 -17.565 -18.179 1.00 95.56 164 ALA A C 1
ATOM 1237 O O . ALA A 1 164 ? 14.892 -18.356 -18.931 1.00 95.56 164 ALA A O 1
ATOM 1238 N N . SER A 1 165 ? 14.913 -17.071 -17.086 1.00 95.81 165 SER A N 1
ATOM 1239 C CA . SER A 1 165 ? 16.233 -17.519 -16.641 1.00 95.81 165 SER A CA 1
ATOM 1240 C C . SER A 1 165 ? 16.226 -18.961 -16.133 1.00 95.81 165 SER A C 1
ATOM 1242 O O . SER A 1 165 ? 17.185 -19.682 -16.395 1.00 95.81 165 SER A O 1
ATOM 1244 N N . GLN A 1 166 ? 15.181 -19.387 -15.414 1.00 94.75 166 GLN A N 1
ATOM 1245 C CA . GLN A 1 166 ? 15.039 -20.774 -14.951 1.00 94.75 166 GLN A CA 1
ATOM 1246 C C . GLN A 1 166 ? 14.801 -21.744 -16.112 1.00 94.75 166 GLN A C 1
ATOM 1248 O O . GLN A 1 166 ? 15.282 -22.870 -16.082 1.00 94.75 166 GLN A O 1
ATOM 1253 N N . GLU A 1 167 ? 14.101 -21.298 -17.153 1.00 97.06 167 GLU A N 1
ATOM 1254 C CA . GLU A 1 167 ? 13.842 -22.073 -18.371 1.00 97.06 167 GLU A CA 1
ATOM 1255 C C . GLU A 1 167 ? 14.981 -21.977 -19.404 1.00 97.06 167 GLU A C 1
ATOM 1257 O O . GLU A 1 167 ? 14.789 -22.316 -20.572 1.00 97.06 167 GLU A O 1
ATOM 1262 N N . GLU A 1 168 ? 16.150 -21.473 -18.996 1.00 95.62 168 GLU A N 1
ATOM 1263 C CA . GLU A 1 168 ? 17.363 -21.325 -19.815 1.00 95.62 168 GLU A CA 1
ATOM 1264 C C . GLU A 1 168 ? 17.195 -20.464 -21.084 1.00 95.62 168 GLU A C 1
ATOM 1266 O O . GLU A 1 168 ? 18.051 -20.464 -21.971 1.00 95.62 168 GLU A O 1
ATOM 1271 N N . ARG A 1 169 ? 16.122 -19.667 -21.170 1.00 97.38 169 ARG A N 1
ATOM 1272 C CA . ARG A 1 169 ? 15.881 -18.712 -22.269 1.00 97.38 169 ARG A CA 1
ATOM 1273 C C . ARG A 1 169 ? 16.591 -17.376 -22.056 1.00 97.38 169 ARG A C 1
ATOM 1275 O O . ARG A 1 169 ? 16.721 -16.597 -22.996 1.00 97.38 169 ARG A O 1
ATOM 1282 N N . ALA A 1 170 ? 17.052 -17.113 -20.835 1.00 96.75 170 ALA A N 1
ATOM 1283 C CA . ALA A 1 170 ? 17.860 -15.957 -20.470 1.00 96.75 170 ALA A CA 1
ATOM 1284 C C . ALA A 1 170 ? 18.990 -16.364 -19.509 1.00 96.75 170 ALA A C 1
ATOM 1286 O O . ALA A 1 170 ? 18.894 -17.367 -18.806 1.00 96.75 170 ALA A O 1
ATOM 1287 N N . ARG A 1 171 ? 20.066 -15.572 -19.459 1.00 95.69 171 ARG A N 1
ATOM 1288 C CA . ARG A 1 171 ? 21.128 -15.694 -18.447 1.00 95.69 171 ARG A CA 1
ATOM 1289 C C . ARG A 1 171 ? 21.264 -14.373 -17.708 1.00 95.69 171 ARG A C 1
ATOM 1291 O O . ARG A 1 171 ? 21.357 -13.326 -18.345 1.00 95.69 171 ARG A O 1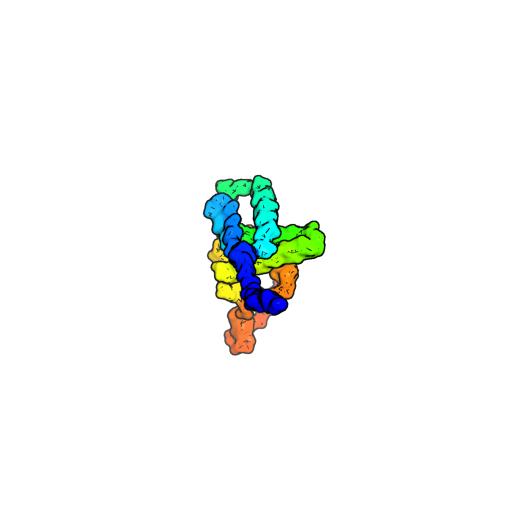
ATOM 1298 N N . LEU A 1 172 ? 21.280 -14.434 -16.381 1.00 94.69 172 LEU A N 1
ATOM 1299 C CA . LEU A 1 172 ? 21.397 -13.265 -15.515 1.00 94.69 172 LEU A CA 1
ATOM 1300 C C . LEU A 1 172 ? 22.838 -13.102 -15.033 1.00 94.69 172 LEU A C 1
ATOM 1302 O O . LEU A 1 172 ? 23.469 -14.064 -14.599 1.00 94.69 172 LEU A O 1
ATOM 1306 N N . PHE A 1 173 ? 23.333 -11.869 -15.079 1.00 95.00 173 PHE A N 1
ATOM 1307 C CA . PHE A 1 173 ? 24.627 -11.477 -14.531 1.00 95.00 173 PHE A CA 1
ATOM 1308 C C . PHE A 1 173 ? 24.419 -10.237 -13.665 1.00 95.00 173 PHE A C 1
ATOM 1310 O O . PHE A 1 173 ? 23.806 -9.270 -14.114 1.00 95.00 173 PHE A O 1
ATOM 1317 N N . ALA A 1 174 ? 24.915 -10.267 -12.429 1.00 94.62 174 ALA A N 1
ATOM 1318 C CA . ALA A 1 174 ? 24.896 -9.112 -11.540 1.00 94.62 174 ALA A CA 1
ATOM 1319 C C . ALA A 1 174 ? 26.227 -8.358 -11.654 1.00 94.62 174 ALA A C 1
ATOM 1321 O O . ALA A 1 174 ? 27.295 -8.960 -11.530 1.00 94.62 174 ALA A O 1
ATOM 1322 N N . ILE A 1 175 ? 26.156 -7.048 -11.887 1.00 92.31 175 ILE A N 1
ATOM 1323 C CA . ILE A 1 175 ? 27.310 -6.147 -11.924 1.00 92.31 175 ILE A CA 1
ATOM 1324 C C . ILE A 1 175 ? 27.085 -5.092 -10.846 1.00 92.31 175 ILE A C 1
ATOM 1326 O O . ILE A 1 175 ? 26.052 -4.428 -10.839 1.00 92.31 175 ILE A O 1
ATOM 1330 N N . PHE A 1 176 ? 28.056 -4.934 -9.953 1.00 88.69 176 PHE A N 1
ATOM 1331 C CA . PHE A 1 176 ? 28.028 -3.919 -8.905 1.00 88.69 176 PHE A CA 1
ATOM 1332 C C . PHE A 1 176 ? 29.061 -2.844 -9.240 1.00 88.69 176 PHE A C 1
ATOM 1334 O O . PHE A 1 176 ? 30.246 -3.145 -9.398 1.00 88.69 176 PHE A O 1
ATOM 1341 N N . GLY A 1 177 ? 28.597 -1.605 -9.409 1.00 85.44 177 GLY A N 1
ATOM 1342 C CA . GLY A 1 177 ? 29.448 -0.455 -9.710 1.00 85.44 177 GLY A CA 1
ATOM 1343 C C . GLY A 1 177 ? 30.295 -0.012 -8.513 1.00 85.44 177 GLY A C 1
ATOM 1344 O O . GLY A 1 177 ? 30.012 -0.356 -7.367 1.00 85.44 177 GLY A O 1
ATOM 1345 N N . GLY A 1 178 ? 31.345 0.763 -8.793 1.00 81.38 178 GLY A N 1
ATOM 1346 C CA . GLY A 1 178 ? 32.222 1.366 -7.788 1.00 81.38 178 GLY A CA 1
ATOM 1347 C C . GLY A 1 178 ? 32.108 2.893 -7.733 1.00 81.38 178 GLY A C 1
ATOM 1348 O O . GLY A 1 178 ? 31.192 3.502 -8.290 1.00 81.38 178 GLY A O 1
ATOM 1349 N N . GLN A 1 179 ? 33.077 3.516 -7.064 1.00 76.69 179 GLN A N 1
ATOM 1350 C CA . GLN A 1 179 ? 33.184 4.973 -6.953 1.00 76.69 179 GLN A CA 1
ATOM 1351 C C . GLN A 1 179 ? 33.392 5.627 -8.332 1.00 76.69 179 GLN A C 1
ATOM 1353 O O . GLN A 1 179 ? 34.113 5.088 -9.170 1.00 76.69 179 GLN A O 1
ATOM 1358 N N . GLY A 1 180 ? 32.794 6.806 -8.549 1.00 74.56 180 GLY A N 1
ATOM 1359 C CA . GLY A 1 180 ? 32.992 7.616 -9.762 1.00 74.56 180 GLY A CA 1
ATOM 1360 C C . GLY A 1 180 ? 31.869 7.567 -10.807 1.00 74.56 180 GLY A C 1
ATOM 1361 O O . GLY A 1 180 ? 32.006 8.205 -11.845 1.00 74.56 180 GLY A O 1
ATOM 1362 N N . THR A 1 181 ? 30.766 6.856 -10.546 1.00 66.31 181 THR A N 1
ATOM 1363 C CA . THR A 1 181 ? 29.610 6.766 -11.470 1.00 66.31 181 THR A CA 1
ATOM 1364 C C . THR A 1 181 ? 28.589 7.895 -11.264 1.00 66.31 181 THR A C 1
ATOM 1366 O O . THR A 1 181 ? 27.962 8.349 -12.215 1.00 66.31 181 THR A O 1
ATOM 1369 N N . SER A 1 182 ? 28.439 8.366 -10.024 1.00 66.19 182 SER A N 1
ATOM 1370 C CA . SER A 1 182 ? 27.513 9.427 -9.618 1.00 66.19 182 SER A CA 1
ATOM 1371 C C . SER A 1 182 ? 28.186 10.308 -8.567 1.00 66.19 182 SER A C 1
ATOM 1373 O O . SER A 1 182 ? 28.899 9.802 -7.696 1.00 66.19 182 SER A O 1
ATOM 1375 N N . VAL A 1 183 ? 27.972 11.622 -8.654 1.00 73.25 183 VAL A N 1
ATOM 1376 C CA . VAL A 1 183 ? 28.421 12.595 -7.640 1.00 73.25 183 VAL A CA 1
ATOM 1377 C C . VAL A 1 183 ? 27.475 12.616 -6.428 1.00 73.25 183 VAL A C 1
ATOM 1379 O O . VAL A 1 183 ? 27.869 13.049 -5.350 1.00 73.25 183 VAL A O 1
ATOM 1382 N N . ASP A 1 184 ? 26.265 12.071 -6.591 1.00 75.38 184 ASP A N 1
ATOM 1383 C CA . ASP A 1 184 ? 25.134 12.146 -5.660 1.00 75.38 184 ASP A CA 1
ATOM 1384 C C . ASP A 1 184 ? 24.853 10.815 -4.937 1.00 75.38 184 ASP A C 1
ATOM 1386 O O . ASP A 1 184 ? 23.732 10.546 -4.513 1.00 75.38 184 ASP A O 1
ATOM 1390 N N . PHE A 1 185 ? 25.871 9.968 -4.752 1.00 71.12 185 PHE A N 1
ATOM 1391 C CA . PHE A 1 185 ? 25.740 8.657 -4.092 1.00 71.12 185 PHE A CA 1
ATOM 1392 C C . PHE A 1 185 ? 25.037 8.720 -2.720 1.00 71.12 185 PHE A C 1
ATOM 1394 O O . PHE A 1 185 ? 24.266 7.833 -2.350 1.00 71.12 185 PHE A O 1
ATOM 1401 N N . PHE A 1 186 ? 25.294 9.782 -1.949 1.00 75.81 186 PHE A N 1
ATOM 1402 C CA . PHE A 1 186 ? 24.657 9.963 -0.647 1.00 75.81 186 PHE A CA 1
ATOM 1403 C C . PHE A 1 186 ? 23.167 10.303 -0.768 1.00 75.81 186 PHE A C 1
ATOM 1405 O O . PHE A 1 186 ? 22.383 9.820 0.042 1.00 75.81 186 PHE A O 1
ATOM 1412 N N . ASN A 1 187 ? 22.770 11.069 -1.788 1.00 79.19 187 ASN A N 1
ATOM 1413 C CA . ASN A 1 187 ? 21.363 11.383 -2.035 1.00 79.19 187 ASN A CA 1
ATOM 1414 C C . ASN A 1 187 ? 20.602 10.132 -2.483 1.00 79.19 187 ASN A C 1
ATOM 1416 O O . ASN A 1 187 ? 19.518 9.879 -1.981 1.00 79.19 187 ASN A O 1
ATOM 1420 N N . GLU A 1 188 ? 21.202 9.294 -3.334 1.00 79.00 188 GLU A N 1
ATOM 1421 C CA . GLU A 1 188 ? 20.620 7.999 -3.721 1.00 79.00 188 GLU A CA 1
ATOM 1422 C C . GLU A 1 188 ? 20.425 7.075 -2.509 1.00 79.00 188 GLU A C 1
ATOM 1424 O O . GLU A 1 188 ? 19.395 6.417 -2.373 1.00 79.00 188 GLU A O 1
ATOM 1429 N N . THR A 1 189 ? 21.393 7.062 -1.586 1.00 79.00 189 THR A N 1
ATOM 1430 C CA . THR A 1 189 ? 21.272 6.294 -0.339 1.00 79.00 189 THR A CA 1
ATOM 1431 C C . THR A 1 189 ? 20.194 6.880 0.570 1.00 79.00 189 THR A C 1
ATOM 1433 O O . THR A 1 189 ? 19.388 6.134 1.108 1.00 79.00 189 THR A O 1
ATOM 1436 N N . HIS A 1 190 ? 20.160 8.201 0.745 1.00 80.38 190 HIS A N 1
ATOM 1437 C CA . HIS A 1 190 ? 19.138 8.876 1.542 1.00 80.38 190 HIS A CA 1
ATOM 1438 C C . HIS A 1 190 ? 17.731 8.616 0.990 1.00 80.38 190 HIS A C 1
ATOM 1440 O O . HIS A 1 190 ? 16.826 8.324 1.754 1.00 80.38 190 HIS A O 1
ATOM 1446 N N . ASP A 1 191 ? 17.549 8.649 -0.328 1.00 78.00 191 ASP A N 1
ATOM 1447 C CA . ASP A 1 191 ? 16.265 8.366 -0.975 1.00 78.00 191 ASP A CA 1
ATOM 1448 C C . ASP A 1 191 ? 15.766 6.927 -0.753 1.00 78.00 191 ASP A C 1
ATOM 1450 O O . ASP A 1 191 ? 14.569 6.663 -0.891 1.00 78.00 191 ASP A O 1
ATOM 1454 N N . LEU A 1 192 ? 16.665 5.994 -0.418 1.00 76.19 192 LEU A N 1
ATOM 1455 C CA . LEU A 1 192 ? 16.333 4.598 -0.135 1.00 76.19 192 LEU A CA 1
ATOM 1456 C C . LEU A 1 192 ? 15.850 4.363 1.311 1.00 76.19 192 LEU A C 1
ATOM 1458 O O . LEU A 1 192 ? 15.154 3.370 1.543 1.00 76.19 192 LEU A O 1
ATOM 1462 N N . PHE A 1 193 ? 16.215 5.225 2.270 1.00 73.25 193 PHE A N 1
ATOM 1463 C CA . PHE A 1 193 ? 15.984 5.035 3.714 1.00 73.25 193 PHE A CA 1
ATOM 1464 C C . PHE A 1 193 ? 14.963 6.021 4.295 1.00 73.25 193 PHE A C 1
ATOM 1466 O O . PHE A 1 193 ? 14.096 5.555 5.073 1.00 73.25 193 PHE A O 1
#

InterPro domains:
  IPR041099 Fatty acid synthase subunit beta, N-terminal domain [PF17828] (24-147)

pLDDT: mean 84.26, std 17.19, range [34.09, 98.06]

Secondary structure (DSSP, 8-state):
---------------HHHHHTTS-EEEEEEETTEEEEEEE-GGGHHHHHHHHHHHHHHHTTSPPGGGSSSPP-HHHHHHHHHHHHHHHHHHS-HHHHHHHHHHHHHHHHHHIIIIITTS-HHHHHHHH-SSHHHHHHHHHHHHHHHHHHT-GGGSPPPPHHHHHHHTTS---------TTS-S-HHHHHHHH-

Sequence (193 aa):
MASSLLSNGYVSVRAPTELLSQAARPLSIKRGNVEISILIPGALWATAEHLREQFLLSLAGEAPPSEQTDELTELELSARLLKFGVQQAAKSLSEAAAAFMEVVRLVFSYIHQRFLKGNDIHVVADAQLPSEAAVKTVINAYLVALTALQDTSLAAQPSALFVASQEERARLFAIFGGQGTSVDFFNETHDLF

Radius of gyration: 24.11 Å; chains: 1; bounding box: 92×57×58 Å

Organism: NCBI:txid215637

Foldseek 3Di:
DDDDDDPPPPPPPPDVVVVVLQAWDWDWADADPDIDTFTHGSVLVVLLVVLRVVLVVVCVPPDGQVPDPWHDYNLLVLLSSLLSLQVVLVVDDPVSSVSSLVVSVRSLVCSCVPFQVQHDLLVRLVVPGPDPVSSLSSVVSNVSSCVSNVDCVSPGDDDPQVVCVVVVVDPDDDDDDDPDPDPCVVVVVVSVD